Protein AF-A0A936KET3-F1 (afdb_monomer)

Solvent-accessible surface area (backbone atoms only — not comparable to full-atom values): 14065 Å² total; per-residue (Å²): 136,81,82,70,94,47,58,52,76,45,75,60,70,92,47,38,69,62,46,30,52,49,52,54,48,51,50,51,52,55,61,79,44,69,87,55,70,88,57,74,64,91,49,68,66,59,57,54,60,66,70,47,52,75,69,54,44,47,55,52,24,63,39,90,73,57,85,46,62,49,76,43,56,49,59,62,48,51,50,51,52,50,53,49,49,52,52,50,52,52,51,50,51,52,49,51,40,55,68,43,49,42,42,71,67,54,43,29,74,76,66,68,45,49,73,68,56,50,54,51,49,29,59,74,70,68,52,77,80,75,89,75,82,78,78,77,75,56,69,71,55,47,54,49,50,53,55,50,51,58,59,45,58,76,78,40,82,50,66,66,61,40,50,50,58,52,36,71,79,44,64,93,48,42,48,42,49,57,53,49,57,75,48,69,78,67,71,71,77,80,77,70,75,77,76,78,79,76,77,80,73,84,76,86,87,84,86,87,86,88,84,81,89,86,90,80,88,84,89,81,86,81,131

Nearest PDB structures (foldseek):
  2rn7-assembly1_A  TM=4.474E-01  e=8.026E+00  Shigella flexneri

Structure (mmCIF, N/CA/C/O backbone):
data_AF-A0A936KET3-F1
#
_entry.id   AF-A0A936KET3-F1
#
loop_
_atom_site.group_PDB
_atom_site.id
_atom_site.type_symbol
_atom_site.label_atom_id
_atom_site.label_alt_id
_atom_site.label_comp_id
_atom_site.label_asym_id
_atom_site.label_entity_id
_atom_site.label_seq_id
_atom_site.pdbx_PDB_ins_code
_atom_site.Cartn_x
_atom_site.Cartn_y
_atom_site.Cartn_z
_atom_site.occupancy
_atom_site.B_iso_or_equiv
_atom_site.auth_seq_id
_atom_site.auth_comp_id
_atom_site.auth_asym_id
_atom_site.auth_atom_id
_atom_site.pdbx_PDB_model_num
ATOM 1 N N . MET A 1 1 ? 37.700 -7.243 -16.653 1.00 38.56 1 MET A N 1
ATOM 2 C CA . MET A 1 1 ? 36.411 -7.303 -17.373 1.00 38.56 1 MET A CA 1
ATOM 3 C C . MET A 1 1 ? 35.548 -8.332 -16.664 1.00 38.56 1 MET A C 1
ATOM 5 O O . MET A 1 1 ? 35.647 -9.512 -16.957 1.00 38.56 1 MET A O 1
ATOM 9 N N . THR A 1 2 ? 34.818 -7.913 -15.633 1.00 37.88 2 THR A N 1
ATOM 10 C CA . THR A 1 2 ? 33.910 -8.789 -14.885 1.00 37.88 2 THR A CA 1
ATOM 11 C C . THR A 1 2 ? 32.615 -8.893 -15.676 1.00 37.88 2 THR A C 1
ATOM 13 O O . THR A 1 2 ? 31.881 -7.912 -15.783 1.00 37.88 2 THR A O 1
ATOM 16 N N . THR A 1 3 ? 32.361 -10.051 -16.273 1.00 44.88 3 THR A N 1
ATOM 17 C CA . THR A 1 3 ? 31.034 -10.431 -16.757 1.00 44.88 3 THR A CA 1
ATOM 18 C C . THR A 1 3 ? 30.090 -10.403 -15.560 1.00 44.88 3 THR A C 1
ATOM 20 O O . THR A 1 3 ? 30.110 -11.302 -14.726 1.00 44.88 3 THR A O 1
ATOM 23 N N . SER A 1 4 ? 29.357 -9.299 -15.411 1.00 48.25 4 SER A N 1
ATOM 24 C CA . SER A 1 4 ? 28.336 -9.157 -14.381 1.00 48.25 4 SER A CA 1
ATOM 25 C C . SER A 1 4 ? 27.178 -10.072 -14.767 1.00 48.25 4 SER A C 1
ATOM 27 O O . SER A 1 4 ? 26.429 -9.766 -15.694 1.00 48.25 4 SER A O 1
ATOM 29 N N . ASP A 1 5 ? 27.083 -11.194 -14.060 1.00 64.31 5 ASP A N 1
ATOM 30 C CA . ASP A 1 5 ? 26.141 -12.323 -14.185 1.00 64.31 5 ASP A CA 1
ATOM 31 C C . ASP A 1 5 ? 24.655 -11.954 -13.936 1.00 64.31 5 ASP A C 1
ATOM 33 O O . ASP A 1 5 ? 23.792 -12.796 -13.726 1.00 64.31 5 ASP A O 1
ATOM 37 N N . ASP A 1 6 ? 24.330 -10.661 -13.979 1.00 74.88 6 ASP A N 1
ATOM 38 C CA . ASP A 1 6 ? 23.032 -10.106 -13.586 1.00 74.88 6 ASP A CA 1
ATOM 39 C C . ASP A 1 6 ? 22.428 -9.226 -14.686 1.00 74.88 6 ASP A C 1
ATOM 41 O O . ASP A 1 6 ? 21.655 -8.299 -14.439 1.00 74.88 6 ASP A O 1
ATOM 45 N N . SER A 1 7 ? 22.795 -9.503 -15.935 1.00 79.94 7 SER A N 1
ATOM 46 C CA . SER A 1 7 ? 22.177 -8.867 -17.090 1.00 79.94 7 SER A CA 1
ATOM 47 C C . SER A 1 7 ? 21.588 -9.914 -18.021 1.00 79.94 7 SER A C 1
ATOM 49 O O . SER A 1 7 ? 22.265 -10.848 -18.444 1.00 79.94 7 SER A O 1
ATOM 51 N N . ILE A 1 8 ? 20.301 -9.763 -18.335 1.00 82.56 8 ILE A N 1
ATOM 52 C CA . ILE A 1 8 ? 19.639 -10.587 -19.347 1.00 82.56 8 ILE A CA 1
ATOM 53 C C . ILE A 1 8 ? 19.628 -9.788 -20.644 1.00 82.56 8 ILE A C 1
ATOM 55 O O . ILE A 1 8 ? 19.161 -8.647 -20.679 1.00 82.56 8 ILE A O 1
ATOM 59 N N . VAL A 1 9 ? 20.144 -10.401 -21.707 1.00 81.38 9 VAL A N 1
ATOM 60 C CA . VAL A 1 9 ? 20.140 -9.840 -23.057 1.00 81.38 9 VAL A CA 1
ATOM 61 C C . VAL A 1 9 ? 19.020 -10.501 -23.850 1.00 81.38 9 VAL A C 1
ATOM 63 O O . VAL A 1 9 ? 19.078 -11.694 -24.140 1.00 81.38 9 VAL A O 1
ATOM 66 N N . LEU A 1 10 ? 17.990 -9.731 -24.195 1.00 76.69 10 LEU A N 1
ATOM 67 C CA . LEU A 1 10 ? 16.850 -10.211 -24.975 1.00 76.69 10 LEU A CA 1
ATOM 68 C C . LEU A 1 10 ? 16.937 -9.675 -26.409 1.00 76.69 10 LEU A C 1
ATOM 70 O O . LEU A 1 10 ? 16.894 -8.455 -26.595 1.00 76.69 10 LEU A O 1
ATOM 74 N N . PRO A 1 11 ? 17.045 -10.539 -27.435 1.00 76.69 11 PRO A N 1
ATOM 75 C CA . PRO A 1 11 ? 17.006 -10.090 -28.818 1.00 76.69 11 PRO A CA 1
ATOM 76 C C . PRO A 1 11 ? 15.600 -9.596 -29.164 1.00 76.69 11 PRO A C 1
ATOM 78 O O . PRO A 1 11 ? 14.607 -10.287 -28.936 1.00 76.69 11 PRO A O 1
ATOM 81 N N . ILE A 1 12 ? 15.509 -8.410 -29.759 1.00 75.56 12 ILE A N 1
ATOM 82 C CA . ILE A 1 12 ? 14.232 -7.834 -30.179 1.00 75.56 12 ILE A CA 1
ATOM 83 C C . ILE A 1 12 ? 14.003 -8.221 -31.639 1.00 75.56 12 ILE A C 1
ATOM 85 O O . ILE A 1 12 ? 14.560 -7.607 -32.550 1.00 75.56 12 ILE A O 1
ATOM 89 N N . SER A 1 13 ? 13.213 -9.270 -31.866 1.00 68.06 13 SER A N 1
ATOM 90 C CA . SER A 1 13 ? 12.907 -9.776 -33.210 1.00 68.06 13 SER A CA 1
ATOM 91 C C . SER A 1 13 ? 11.417 -9.689 -33.519 1.00 68.06 13 SER A C 1
ATOM 93 O O . SER A 1 13 ? 10.589 -10.010 -32.674 1.00 68.06 13 SER A O 1
ATOM 95 N N . GLY A 1 14 ? 11.091 -9.340 -34.765 1.00 66.12 14 GLY A N 1
ATOM 96 C CA . GLY A 1 14 ? 9.805 -9.699 -35.368 1.00 66.12 14 GLY A CA 1
ATOM 97 C C . GLY A 1 14 ? 8.676 -8.672 -35.300 1.00 66.12 14 GLY A C 1
ATOM 98 O O . GLY A 1 14 ? 7.610 -8.979 -35.820 1.00 66.12 14 GLY A O 1
ATOM 99 N N . ASP A 1 15 ? 8.889 -7.474 -34.748 1.00 74.69 15 ASP A N 1
ATOM 100 C CA . ASP A 1 15 ? 7.863 -6.422 -34.738 1.00 74.69 15 ASP A CA 1
ATOM 101 C C . ASP A 1 15 ? 8.397 -5.090 -35.317 1.00 74.69 15 ASP A C 1
ATOM 103 O O . ASP A 1 15 ? 9.007 -4.293 -34.593 1.00 74.69 15 ASP A O 1
ATOM 107 N N . PRO A 1 16 ? 8.223 -4.845 -36.635 1.00 74.62 16 PRO A N 1
ATOM 108 C CA . PRO A 1 16 ? 8.704 -3.640 -37.316 1.00 74.62 16 PRO A CA 1
ATOM 109 C C . PRO A 1 16 ? 8.313 -2.300 -36.667 1.00 74.62 16 PRO A C 1
ATOM 111 O O . PRO A 1 16 ? 9.174 -1.414 -36.620 1.00 74.62 16 PRO A O 1
ATOM 114 N N . PRO A 1 17 ? 7.081 -2.086 -36.153 1.00 80.38 17 PRO A N 1
ATOM 115 C CA . PRO A 1 17 ? 6.746 -0.856 -35.439 1.00 80.38 17 PRO A CA 1
ATOM 116 C C . PRO A 1 17 ? 7.509 -0.707 -34.118 1.00 80.38 17 PRO A C 1
ATOM 118 O O . PRO A 1 17 ? 7.987 0.388 -33.828 1.00 80.38 17 PRO A O 1
ATOM 121 N N . LEU A 1 18 ? 7.690 -1.780 -33.341 1.00 80.62 18 LEU A N 1
ATOM 122 C CA . LEU A 1 18 ? 8.443 -1.728 -32.084 1.00 80.62 18 LEU A CA 1
ATOM 123 C C . LEU A 1 18 ? 9.934 -1.471 -32.331 1.00 80.62 18 LEU A C 1
ATOM 125 O O . LEU A 1 18 ? 10.526 -0.608 -31.684 1.00 80.62 18 LEU A O 1
ATOM 129 N N . VAL A 1 19 ? 10.532 -2.152 -33.311 1.00 81.25 19 VAL A N 1
ATOM 130 C CA . VAL A 1 19 ? 11.925 -1.911 -33.723 1.00 81.25 19 VAL A CA 1
ATOM 131 C C . VAL A 1 19 ? 12.094 -0.475 -34.231 1.00 81.25 19 VAL A C 1
ATOM 133 O O . VAL A 1 19 ? 13.041 0.202 -33.833 1.00 81.25 19 VAL A O 1
ATOM 136 N N . GLY A 1 20 ? 11.158 0.027 -35.042 1.00 80.75 20 GLY A N 1
ATOM 137 C CA . GLY A 1 20 ? 11.177 1.407 -35.534 1.00 80.75 20 GLY A CA 1
ATOM 138 C C . GLY A 1 20 ? 11.082 2.438 -34.405 1.00 80.75 20 GLY A C 1
ATOM 139 O O . GLY A 1 20 ? 11.880 3.372 -34.354 1.00 80.75 20 GLY A O 1
ATOM 140 N N . ALA A 1 21 ? 10.166 2.240 -33.454 1.00 83.81 21 ALA A N 1
ATOM 141 C CA . ALA A 1 21 ? 10.018 3.113 -32.289 1.00 83.81 21 ALA A CA 1
ATOM 142 C C . ALA A 1 21 ? 11.273 3.116 -31.400 1.00 83.81 21 ALA A C 1
ATOM 144 O O . ALA A 1 21 ? 11.687 4.171 -30.916 1.00 83.81 21 ALA A O 1
ATOM 145 N N . LEU A 1 22 ? 11.911 1.956 -31.214 1.00 83.06 22 LEU A N 1
ATOM 146 C CA . LEU A 1 22 ? 13.157 1.846 -30.457 1.00 83.06 22 LEU A CA 1
ATOM 147 C C . LEU A 1 22 ? 14.328 2.531 -31.165 1.00 83.06 22 LEU A C 1
ATOM 149 O O . LEU A 1 22 ? 15.082 3.237 -30.502 1.00 83.06 22 LEU A O 1
ATOM 153 N N . LEU A 1 23 ? 14.457 2.391 -32.489 1.00 80.50 23 LEU A N 1
ATOM 154 C CA . LEU A 1 23 ? 15.481 3.099 -33.269 1.00 80.50 23 LEU A CA 1
ATOM 155 C C . LEU A 1 23 ? 15.322 4.618 -33.147 1.00 80.50 23 LEU A C 1
ATOM 157 O O . LEU A 1 23 ? 16.286 5.307 -32.815 1.00 80.50 23 LEU A O 1
ATOM 161 N N . LEU A 1 24 ? 14.100 5.130 -33.320 1.00 83.06 24 LEU A N 1
ATOM 162 C CA . LEU A 1 24 ? 13.807 6.555 -33.139 1.00 83.06 24 LEU A CA 1
ATOM 163 C C . LEU A 1 24 ? 14.107 7.019 -31.709 1.00 83.06 24 LEU A C 1
ATOM 165 O O . LEU A 1 24 ? 14.664 8.098 -31.508 1.00 83.06 24 LEU A O 1
ATOM 169 N N . ARG A 1 25 ? 13.793 6.195 -30.702 1.00 84.19 25 ARG A N 1
ATOM 170 C CA . ARG A 1 25 ? 14.096 6.514 -29.303 1.00 84.19 25 ARG A CA 1
ATOM 171 C C . ARG A 1 25 ? 15.598 6.527 -29.024 1.00 84.19 25 ARG A C 1
ATOM 173 O O . ARG A 1 25 ? 16.043 7.386 -28.269 1.00 84.19 25 ARG A O 1
ATOM 180 N N . VAL A 1 26 ? 16.369 5.614 -29.613 1.00 80.31 26 VAL A N 1
ATOM 181 C CA . VAL A 1 26 ? 17.837 5.585 -29.503 1.00 80.31 26 VAL A CA 1
ATOM 182 C C . VAL A 1 26 ? 18.453 6.826 -30.148 1.00 80.31 26 VAL A C 1
ATOM 184 O O . VAL A 1 26 ? 19.323 7.438 -29.533 1.00 80.31 26 VAL A O 1
ATOM 187 N N . ILE A 1 27 ? 17.969 7.231 -31.328 1.00 78.19 27 ILE A N 1
ATOM 188 C CA . ILE A 1 27 ? 18.397 8.466 -32.005 1.00 78.19 27 ILE A CA 1
ATOM 189 C C . ILE A 1 27 ? 18.125 9.680 -31.104 1.00 78.19 27 ILE A C 1
ATOM 191 O O . ILE A 1 27 ? 19.059 10.402 -30.763 1.00 78.19 27 ILE A O 1
ATOM 195 N N . ALA A 1 28 ? 16.890 9.825 -30.611 1.00 80.25 28 ALA A N 1
ATOM 196 C CA . ALA A 1 28 ? 16.514 10.925 -29.722 1.00 80.25 28 ALA A CA 1
ATOM 197 C C . ALA A 1 28 ? 17.339 10.943 -28.421 1.00 80.25 28 ALA A C 1
ATOM 199 O O . ALA A 1 28 ? 17.822 11.989 -28.002 1.00 80.25 28 ALA A O 1
ATOM 200 N N . LEU A 1 29 ? 17.557 9.785 -27.787 1.00 74.12 29 LEU A N 1
ATOM 201 C CA . LEU A 1 29 ? 18.393 9.689 -26.584 1.00 74.12 29 LEU A CA 1
ATOM 202 C C . LEU A 1 29 ? 19.855 10.051 -26.855 1.00 74.12 29 LEU A C 1
ATOM 204 O O . LEU A 1 29 ? 20.505 10.603 -25.971 1.00 74.12 29 LEU A O 1
ATOM 208 N N . GLY A 1 30 ? 20.377 9.726 -28.038 1.00 69.38 30 GLY A N 1
ATOM 209 C CA . GLY A 1 30 ? 21.724 10.108 -28.448 1.00 69.38 30 GLY A CA 1
ATOM 210 C C . GLY A 1 30 ? 21.883 11.615 -28.647 1.00 69.38 30 GLY A C 1
ATOM 211 O O . GLY A 1 30 ? 22.984 12.131 -28.447 1.00 69.38 30 GLY A O 1
ATOM 212 N N . ASP A 1 31 ? 20.812 12.307 -29.036 1.00 69.62 31 ASP A N 1
ATOM 213 C CA . ASP A 1 31 ? 20.806 13.755 -29.272 1.00 69.62 31 ASP A CA 1
ATOM 214 C C . ASP A 1 31 ? 20.669 14.536 -27.956 1.00 69.62 31 ASP A C 1
ATOM 216 O O . ASP A 1 31 ? 21.455 15.446 -27.698 1.00 69.62 31 ASP A O 1
ATOM 220 N N . GLU A 1 32 ? 19.774 14.101 -27.062 1.00 69.25 32 GLU A N 1
ATOM 221 C CA . GLU A 1 32 ? 19.602 14.664 -25.707 1.00 69.25 32 GLU A CA 1
ATOM 222 C C . GLU A 1 32 ? 20.862 14.516 -24.839 1.00 69.25 32 GLU A C 1
ATOM 224 O O . GLU A 1 32 ? 21.156 15.335 -23.971 1.00 69.25 32 GLU A O 1
ATOM 229 N N . ARG A 1 33 ? 21.622 13.437 -25.052 1.00 61.00 33 ARG A N 1
ATOM 230 C CA . ARG A 1 33 ? 22.801 13.095 -24.246 1.00 61.00 33 ARG A CA 1
ATOM 231 C C . ARG A 1 33 ? 24.116 13.611 -24.811 1.00 61.00 33 ARG A C 1
ATOM 233 O O . ARG A 1 33 ? 25.151 13.142 -24.336 1.00 61.00 33 ARG A O 1
ATOM 240 N N . GLY A 1 34 ? 24.078 14.516 -25.799 1.00 54.09 34 GLY A N 1
ATOM 241 C CA . GLY A 1 34 ? 25.226 15.141 -26.467 1.00 54.09 34 GLY A CA 1
ATOM 242 C C . GLY A 1 34 ? 26.577 14.805 -25.828 1.00 54.09 34 GLY A C 1
ATOM 243 O O . GLY A 1 34 ? 27.013 15.468 -24.895 1.00 54.09 34 GLY A O 1
ATOM 244 N N . SER A 1 35 ? 27.222 13.734 -26.303 1.00 53.00 35 SER A N 1
ATOM 245 C CA . SER A 1 35 ? 28.567 13.327 -25.873 1.00 53.00 35 SER A CA 1
ATOM 246 C C . SER A 1 35 ? 28.737 12.716 -24.459 1.00 53.00 35 SER A C 1
ATOM 248 O O . SER A 1 35 ? 29.784 12.914 -23.842 1.00 53.00 35 SER A O 1
ATOM 250 N N . THR A 1 36 ? 27.797 11.912 -23.934 1.00 44.56 36 THR A N 1
ATOM 251 C CA . THR A 1 36 ? 28.081 11.074 -22.738 1.00 44.56 36 THR A CA 1
ATOM 252 C C . THR A 1 36 ? 28.736 9.728 -23.118 1.00 44.56 36 THR A C 1
ATOM 254 O O . THR A 1 36 ? 28.195 9.015 -23.964 1.00 44.56 36 THR A O 1
ATOM 257 N N . PRO A 1 37 ? 29.833 9.302 -22.456 1.00 47.75 37 PRO A N 1
ATOM 258 C CA . PRO A 1 37 ? 30.622 8.103 -22.798 1.00 47.75 37 PRO A CA 1
ATOM 259 C C . PRO A 1 37 ? 29.939 6.747 -22.524 1.00 47.75 37 PRO A C 1
ATOM 261 O O . PRO A 1 37 ? 30.594 5.711 -22.591 1.00 47.75 37 PRO A O 1
ATOM 264 N N . ALA A 1 38 ? 28.635 6.718 -22.217 1.00 51.97 38 ALA A N 1
ATOM 265 C CA . ALA A 1 38 ? 27.894 5.464 -22.034 1.00 51.97 38 ALA A CA 1
ATOM 266 C C . ALA A 1 38 ? 27.792 4.658 -23.344 1.00 51.97 38 ALA A C 1
ATOM 268 O O . ALA A 1 38 ? 27.764 3.430 -23.318 1.00 51.97 38 ALA A O 1
ATOM 269 N N . PHE A 1 39 ? 27.795 5.350 -24.487 1.00 51.72 39 PHE A N 1
ATOM 270 C CA . PHE A 1 39 ? 28.159 4.772 -25.775 1.00 51.72 39 PHE A CA 1
ATOM 271 C C . PHE A 1 39 ? 29.657 5.027 -25.942 1.00 51.72 39 PHE A C 1
ATOM 273 O O . PHE A 1 39 ? 30.051 6.144 -26.266 1.00 51.72 39 PHE A O 1
ATOM 280 N N . GLY A 1 40 ? 30.512 4.054 -25.628 1.00 46.41 40 GLY A N 1
ATOM 281 C CA . GLY A 1 40 ? 31.951 4.211 -25.838 1.00 46.41 40 GLY A CA 1
ATOM 282 C C . GLY A 1 40 ? 32.233 4.662 -27.277 1.00 46.41 40 GLY A C 1
ATOM 283 O O . GLY A 1 40 ? 31.869 3.956 -28.210 1.00 46.41 40 GLY A O 1
ATOM 284 N N . ALA A 1 41 ? 32.865 5.832 -27.428 1.00 47.59 41 ALA A N 1
ATOM 285 C CA . ALA A 1 41 ? 33.213 6.496 -28.691 1.00 47.59 41 ALA A CA 1
ATOM 286 C C . ALA A 1 41 ? 32.029 6.861 -29.630 1.00 47.59 41 ALA A C 1
ATOM 288 O O . ALA A 1 41 ? 30.963 6.244 -29.599 1.00 47.59 41 ALA A O 1
ATOM 289 N N . PRO A 1 42 ? 32.191 7.878 -30.505 1.00 56.09 42 PRO A N 1
ATOM 290 C CA . PRO A 1 42 ? 31.228 8.155 -31.567 1.00 56.09 42 PRO A CA 1
ATOM 291 C C . PRO A 1 42 ? 31.105 6.930 -32.481 1.00 56.09 42 PRO A C 1
ATOM 293 O O . PRO A 1 42 ? 31.968 6.642 -33.307 1.00 56.09 42 PRO A O 1
ATOM 296 N N . CYS A 1 43 ? 30.020 6.181 -32.308 1.00 67.25 43 CYS A N 1
ATOM 297 C CA . CYS A 1 43 ? 29.740 5.003 -33.108 1.00 67.25 43 CYS A CA 1
ATOM 298 C C . CYS A 1 43 ? 29.331 5.454 -34.517 1.00 67.25 43 CYS A C 1
ATOM 300 O O . CYS A 1 43 ? 28.263 6.045 -34.691 1.00 67.25 43 CYS A O 1
ATOM 302 N N . ALA A 1 44 ? 30.164 5.172 -35.526 1.00 74.75 44 ALA A N 1
ATOM 303 C CA . ALA A 1 44 ? 29.866 5.471 -36.932 1.00 74.75 44 ALA A CA 1
ATOM 304 C C . ALA A 1 44 ? 28.489 4.920 -37.358 1.00 74.75 44 ALA A C 1
ATOM 306 O O . ALA A 1 44 ? 27.776 5.548 -38.136 1.00 74.75 44 ALA A O 1
ATOM 307 N N . THR A 1 45 ? 28.064 3.803 -36.763 1.00 75.00 45 THR A N 1
ATOM 308 C CA . THR A 1 45 ? 26.734 3.215 -36.952 1.00 75.00 45 THR A CA 1
ATOM 309 C C . THR A 1 45 ? 25.605 4.103 -36.419 1.00 75.00 45 THR A C 1
ATOM 311 O O . THR A 1 45 ? 24.578 4.225 -37.077 1.00 75.00 45 THR A O 1
ATOM 314 N N . LEU A 1 46 ? 25.772 4.768 -35.267 1.00 74.94 46 LEU A N 1
ATOM 315 C CA . LEU A 1 46 ? 24.774 5.723 -34.756 1.00 74.94 46 LEU A CA 1
ATOM 316 C C . LEU A 1 46 ? 24.701 6.984 -35.626 1.00 74.94 46 LEU A C 1
ATOM 318 O O . LEU A 1 46 ? 23.613 7.509 -35.843 1.00 74.94 46 LEU A O 1
ATOM 322 N N . ALA A 1 47 ? 25.837 7.456 -36.151 1.00 78.19 47 ALA A N 1
ATOM 323 C CA . ALA A 1 47 ? 25.857 8.566 -37.106 1.00 78.19 47 ALA A CA 1
ATOM 324 C C . ALA A 1 47 ? 25.144 8.198 -38.420 1.00 78.19 47 ALA A C 1
ATOM 326 O O . ALA A 1 47 ? 24.366 8.995 -38.936 1.00 78.19 47 ALA A O 1
ATOM 327 N N . ALA A 1 48 ? 25.338 6.971 -38.914 1.00 80.50 48 ALA A N 1
ATOM 328 C CA . ALA A 1 48 ? 24.617 6.458 -40.075 1.00 80.50 48 ALA A CA 1
ATOM 329 C C . ALA A 1 48 ? 23.108 6.319 -39.808 1.00 80.50 48 ALA A C 1
ATOM 331 O O . ALA A 1 48 ? 22.316 6.727 -40.649 1.00 80.50 48 ALA A O 1
ATOM 332 N N . LEU A 1 49 ? 22.700 5.824 -38.630 1.00 79.19 49 LEU A N 1
ATOM 333 C CA . LEU A 1 49 ? 21.285 5.738 -38.236 1.00 79.19 49 LEU A CA 1
ATOM 334 C C . LEU A 1 49 ? 20.605 7.114 -38.171 1.00 79.19 49 LEU A C 1
ATOM 336 O O . LEU A 1 49 ? 19.453 7.234 -38.572 1.00 79.19 49 LEU A O 1
ATOM 340 N N . ARG A 1 50 ? 21.316 8.151 -37.710 1.00 78.81 50 ARG A N 1
ATOM 341 C CA . ARG A 1 50 ? 20.822 9.542 -37.688 1.00 78.81 50 ARG A CA 1
ATOM 342 C C . ARG A 1 50 ? 20.596 10.135 -39.076 1.00 78.81 50 ARG A C 1
ATOM 344 O O . ARG A 1 50 ? 19.741 10.998 -39.228 1.00 78.81 50 ARG A O 1
ATOM 351 N N . ALA A 1 51 ? 21.380 9.708 -40.063 1.00 84.69 51 ALA A N 1
ATOM 352 C CA . ALA A 1 51 ? 21.279 10.197 -41.434 1.00 84.69 51 ALA A CA 1
ATOM 353 C C . ALA A 1 51 ? 20.150 9.521 -42.234 1.00 84.69 51 ALA A C 1
ATOM 355 O O . ALA A 1 51 ? 19.865 9.952 -43.351 1.00 84.69 51 ALA A O 1
ATOM 356 N N . LEU A 1 52 ? 19.514 8.475 -41.690 1.00 83.19 52 LEU A N 1
ATOM 357 C CA . LEU A 1 52 ? 18.424 7.774 -42.365 1.00 83.19 52 LEU A CA 1
ATOM 358 C C . LEU A 1 52 ? 17.149 8.616 -42.394 1.00 83.19 52 LEU A C 1
ATOM 360 O O . LEU A 1 52 ? 16.733 9.209 -41.398 1.00 83.19 52 LEU A O 1
ATOM 364 N N . SER A 1 53 ? 16.457 8.579 -43.528 1.00 84.50 53 SER A N 1
ATOM 365 C CA . SER A 1 53 ? 15.091 9.083 -43.620 1.00 84.50 53 SER A CA 1
ATOM 366 C C . SER A 1 53 ? 14.116 8.221 -42.793 1.00 84.50 53 SER A C 1
ATOM 368 O O . SER A 1 53 ? 14.375 7.038 -42.525 1.00 84.50 53 SER A O 1
ATOM 370 N N . PRO A 1 54 ? 12.934 8.754 -42.427 1.00 79.81 54 PRO A N 1
ATOM 371 C CA . PRO A 1 54 ? 11.893 7.977 -41.749 1.00 79.81 54 PRO A CA 1
ATOM 372 C C . PRO A 1 54 ? 11.480 6.714 -42.522 1.00 79.81 54 PRO A C 1
ATOM 374 O O . PRO A 1 54 ? 11.223 5.669 -41.924 1.00 79.81 54 PRO A O 1
ATOM 377 N N . LEU A 1 55 ? 11.471 6.787 -43.858 1.00 81.75 55 LEU A N 1
ATOM 378 C CA . LEU A 1 55 ? 11.160 5.656 -44.733 1.00 81.75 55 LEU A CA 1
ATOM 379 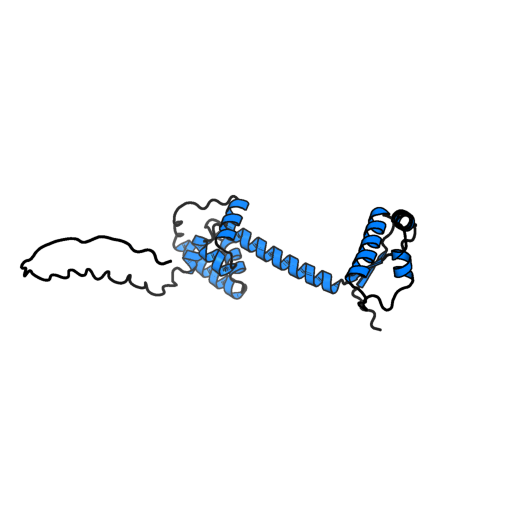C C . LEU A 1 55 ? 12.244 4.570 -44.668 1.00 81.75 55 LEU A C 1
ATOM 381 O O . LEU A 1 55 ? 11.928 3.383 -44.620 1.00 81.75 55 LEU A O 1
ATOM 385 N N . GLU A 1 56 ? 13.519 4.957 -44.655 1.00 83.19 56 GLU A N 1
ATOM 386 C CA . GLU A 1 56 ? 14.643 4.019 -44.541 1.00 83.19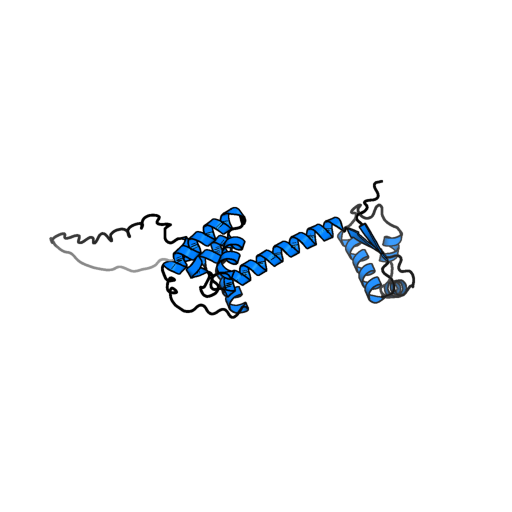 56 GLU A CA 1
ATOM 387 C C . GLU A 1 56 ? 14.726 3.396 -43.149 1.00 83.19 56 GLU A C 1
ATOM 389 O O . GLU A 1 56 ? 15.006 2.207 -43.028 1.00 83.19 56 GLU A O 1
ATOM 394 N N . THR A 1 57 ? 14.391 4.162 -42.112 1.00 78.94 57 THR A N 1
ATOM 395 C CA . THR A 1 57 ? 14.286 3.666 -40.732 1.00 78.94 57 THR A CA 1
ATOM 396 C C . THR A 1 57 ? 13.204 2.592 -40.619 1.00 78.94 57 THR A C 1
ATOM 398 O O . THR A 1 57 ? 13.415 1.550 -40.000 1.00 78.94 57 THR A O 1
ATOM 401 N N . TRP A 1 58 ? 12.061 2.806 -41.274 1.00 79.25 58 TRP A N 1
ATOM 402 C CA . TRP A 1 58 ? 10.977 1.826 -41.331 1.00 79.25 58 TRP A CA 1
ATOM 403 C C . TRP A 1 58 ? 11.346 0.584 -42.159 1.00 79.25 58 TRP A C 1
ATOM 405 O O . TRP A 1 58 ? 11.022 -0.544 -41.793 1.00 79.25 58 TRP A O 1
ATOM 415 N N . ARG A 1 59 ? 12.094 0.752 -43.256 1.00 82.00 59 ARG A N 1
ATOM 416 C CA . ARG A 1 59 ? 12.631 -0.388 -44.022 1.00 82.00 59 ARG A CA 1
ATOM 417 C C . ARG A 1 59 ? 13.633 -1.203 -43.206 1.00 82.00 59 ARG A C 1
ATOM 419 O O . ARG A 1 59 ? 13.578 -2.430 -43.240 1.00 82.00 59 ARG A O 1
ATOM 426 N N . LEU A 1 60 ? 14.508 -0.532 -42.458 1.00 80.06 60 LEU A N 1
ATOM 427 C CA . LEU A 1 60 ? 15.478 -1.163 -41.566 1.00 80.06 60 LEU A CA 1
ATOM 428 C C . LEU A 1 60 ? 14.777 -1.943 -40.446 1.00 80.06 60 LEU A C 1
ATOM 430 O O . LEU A 1 60 ? 15.192 -3.055 -40.121 1.00 80.06 60 LEU A O 1
ATOM 434 N N . SER A 1 61 ? 13.679 -1.410 -39.901 1.00 75.81 61 SER A N 1
ATOM 435 C CA . SER A 1 61 ? 12.907 -2.098 -38.863 1.00 75.81 61 SER A CA 1
ATOM 436 C C . SER A 1 61 ? 12.176 -3.349 -39.367 1.00 75.81 61 SER A C 1
ATOM 438 O O . SER A 1 61 ? 11.945 -4.277 -38.593 1.00 75.81 61 SER A O 1
ATOM 440 N N . GLY A 1 62 ? 1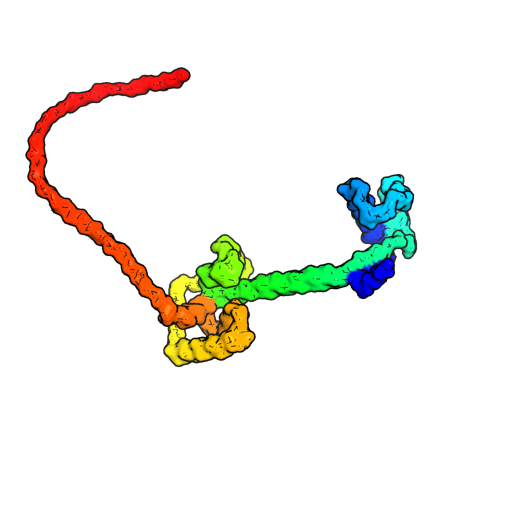1.872 -3.412 -40.666 1.00 75.19 62 GLY A N 1
ATOM 441 C CA . GLY A 1 62 ? 11.327 -4.594 -41.339 1.00 75.19 62 GLY A CA 1
ATOM 442 C C . GLY A 1 62 ? 12.348 -5.701 -41.640 1.00 75.19 62 GLY A C 1
ATOM 443 O O . GLY A 1 62 ? 11.962 -6.780 -42.097 1.00 75.19 62 GLY A O 1
ATOM 444 N N . MET A 1 63 ? 13.647 -5.478 -41.406 1.00 80.31 63 MET A N 1
ATOM 445 C CA . MET A 1 63 ? 14.675 -6.489 -41.663 1.00 80.31 63 MET A CA 1
ATOM 446 C C . MET A 1 63 ? 14.648 -7.598 -40.602 1.00 80.31 63 MET A C 1
ATOM 448 O O . MET A 1 63 ? 14.566 -7.346 -39.403 1.00 80.31 63 MET A O 1
ATOM 452 N N . ARG A 1 64 ? 14.793 -8.860 -41.038 1.00 66.12 64 ARG A N 1
ATOM 453 C CA . ARG A 1 64 ? 14.720 -10.051 -40.161 1.00 66.12 64 ARG A CA 1
ATOM 454 C C . ARG A 1 64 ? 15.749 -10.070 -39.024 1.00 66.12 64 ARG A C 1
ATOM 456 O O . ARG A 1 64 ? 15.560 -10.791 -38.052 1.00 66.12 64 ARG A O 1
ATOM 463 N N . LYS A 1 65 ? 16.845 -9.322 -39.156 1.00 71.44 65 LYS A N 1
ATOM 464 C CA . LYS A 1 65 ? 17.884 -9.165 -38.135 1.00 71.44 65 LYS A CA 1
ATOM 465 C C . LYS A 1 65 ? 18.021 -7.678 -37.832 1.00 71.44 65 LYS A C 1
ATOM 467 O O . LYS A 1 65 ? 18.777 -6.985 -38.499 1.00 71.44 65 LYS A O 1
ATOM 472 N N . SER A 1 66 ? 17.275 -7.208 -36.840 1.00 68.56 66 SER A N 1
ATOM 473 C CA . SER A 1 66 ? 17.313 -5.816 -36.373 1.00 68.56 66 SER A CA 1
ATOM 474 C C . SER A 1 66 ? 18.641 -5.460 -35.691 1.00 68.56 66 SER A C 1
ATOM 476 O O . SER A 1 66 ? 18.984 -4.289 -35.586 1.00 68.56 66 SER A O 1
ATOM 478 N N . GLY A 1 67 ? 19.382 -6.462 -35.193 1.00 72.50 67 GLY A N 1
ATOM 479 C CA . GLY A 1 67 ? 20.616 -6.257 -34.429 1.00 72.50 67 GLY A CA 1
ATOM 480 C C . GLY A 1 67 ? 20.396 -5.583 -33.069 1.00 72.50 67 GLY A C 1
ATOM 481 O O . GLY A 1 67 ? 21.366 -5.266 -32.387 1.00 72.50 67 GLY A O 1
ATOM 482 N N . LEU A 1 68 ? 19.138 -5.369 -32.668 1.00 74.12 68 LEU A N 1
ATOM 483 C CA . LEU A 1 68 ? 18.784 -4.755 -31.397 1.00 74.12 68 LEU A CA 1
ATOM 484 C C . LEU A 1 68 ? 18.642 -5.817 -30.312 1.00 74.12 68 LEU A C 1
ATOM 486 O O . LEU A 1 68 ? 17.946 -6.823 -30.480 1.00 74.12 68 LEU A O 1
ATOM 490 N N . ALA A 1 69 ? 19.255 -5.540 -29.168 1.00 78.06 69 ALA A N 1
ATOM 491 C CA . ALA A 1 69 ? 19.080 -6.318 -27.960 1.00 78.06 69 ALA A CA 1
ATOM 492 C C . ALA A 1 69 ? 18.742 -5.394 -26.789 1.00 78.06 69 ALA A C 1
ATOM 494 O O . ALA A 1 69 ? 19.320 -4.315 -26.644 1.00 78.06 69 ALA A O 1
ATOM 495 N N . LEU A 1 70 ? 17.800 -5.827 -25.958 1.00 81.31 70 LEU A N 1
ATOM 496 C CA . LEU A 1 70 ? 17.493 -5.189 -24.688 1.00 81.31 70 LEU A CA 1
ATOM 497 C C . LEU A 1 70 ? 18.400 -5.789 -23.619 1.00 81.31 70 LEU A C 1
ATOM 499 O O . LEU A 1 70 ? 18.376 -6.999 -23.409 1.00 81.31 70 LEU A O 1
ATOM 503 N N . VAL A 1 71 ? 19.168 -4.944 -22.937 1.00 84.06 71 VAL A N 1
ATOM 504 C CA . VAL A 1 71 ? 19.938 -5.342 -21.757 1.00 84.06 71 VAL A CA 1
ATOM 505 C C . VAL A 1 71 ? 19.150 -4.921 -20.525 1.00 84.06 71 VAL A C 1
ATOM 507 O O . VAL A 1 71 ? 18.905 -3.731 -20.324 1.00 84.06 71 VAL A O 1
ATOM 510 N N . ILE A 1 72 ? 18.728 -5.896 -19.724 1.00 84.88 72 ILE A N 1
ATOM 511 C CA . ILE A 1 72 ? 18.007 -5.661 -18.470 1.00 84.88 72 ILE A CA 1
ATOM 512 C C . ILE A 1 72 ? 18.950 -5.960 -17.311 1.00 84.88 72 ILE A C 1
ATOM 514 O O . ILE A 1 72 ? 19.387 -7.099 -17.167 1.00 84.88 72 ILE A O 1
ATOM 518 N N . ASP A 1 73 ? 19.215 -4.957 -16.475 1.00 89.25 73 ASP A N 1
ATOM 519 C CA . ASP A 1 73 ? 19.853 -5.144 -15.169 1.00 89.25 73 ASP A CA 1
ATOM 520 C C . ASP A 1 73 ? 18.849 -5.804 -14.213 1.00 89.25 73 ASP A C 1
ATOM 522 O O . ASP A 1 73 ? 17.861 -5.190 -13.789 1.00 89.25 73 ASP A O 1
ATOM 526 N N . THR A 1 74 ? 19.063 -7.084 -13.909 1.00 90.94 74 THR A N 1
ATOM 527 C CA . THR A 1 74 ? 18.139 -7.860 -13.079 1.00 90.94 74 THR A CA 1
ATOM 528 C C . THR A 1 74 ? 18.239 -7.491 -11.605 1.00 90.94 74 THR A C 1
ATOM 530 O O . THR A 1 74 ? 17.224 -7.584 -10.909 1.00 90.94 74 THR A O 1
ATOM 533 N N . ARG A 1 75 ? 19.396 -7.009 -11.127 1.00 88.62 75 ARG A N 1
ATOM 534 C CA . ARG A 1 75 ? 19.563 -6.530 -9.743 1.00 88.62 75 ARG A CA 1
ATOM 535 C C . ARG A 1 75 ? 18.733 -5.287 -9.520 1.00 88.62 75 ARG A C 1
ATOM 537 O O . ARG A 1 75 ? 17.866 -5.280 -8.646 1.00 88.62 75 ARG A O 1
ATOM 544 N N . GLN A 1 76 ? 18.944 -4.275 -10.359 1.00 88.94 76 GLN A N 1
ATOM 545 C CA . GLN A 1 76 ? 18.225 -3.013 -10.242 1.00 88.94 76 GLN A CA 1
ATOM 546 C C . GLN A 1 76 ? 16.719 -3.223 -10.435 1.00 88.94 76 GLN A C 1
ATOM 548 O O . GLN A 1 76 ? 15.907 -2.646 -9.709 1.00 88.94 76 GLN A O 1
ATOM 553 N N . LEU A 1 77 ? 16.320 -4.091 -11.371 1.00 91.25 77 LEU A N 1
ATOM 554 C CA . LEU A 1 77 ? 14.915 -4.446 -11.540 1.00 91.25 77 LEU A CA 1
ATOM 555 C C . LEU A 1 77 ? 14.349 -5.141 -10.291 1.00 91.25 77 LEU A C 1
ATOM 557 O O . LEU A 1 77 ? 13.254 -4.792 -9.851 1.00 91.25 77 LEU A O 1
ATOM 561 N N . ALA A 1 78 ? 15.079 -6.080 -9.687 1.00 91.44 78 ALA A N 1
ATOM 562 C CA . ALA A 1 78 ? 14.649 -6.762 -8.468 1.00 91.44 78 ALA A CA 1
ATOM 563 C C . ALA A 1 78 ? 14.549 -5.812 -7.262 1.00 91.44 78 ALA A C 1
ATOM 565 O O . ALA A 1 78 ? 13.631 -5.954 -6.450 1.00 91.44 78 ALA A O 1
ATOM 566 N N . ASP A 1 79 ? 15.460 -4.846 -7.132 1.00 93.19 79 ASP A N 1
ATOM 567 C CA . ASP A 1 79 ? 15.382 -3.782 -6.123 1.00 93.19 79 ASP A CA 1
ATOM 568 C C . ASP A 1 79 ? 14.129 -2.921 -6.327 1.00 93.19 79 ASP A C 1
ATOM 570 O O . ASP A 1 79 ? 13.334 -2.741 -5.401 1.00 93.19 79 ASP A O 1
ATOM 574 N N . ASN A 1 80 ? 13.888 -2.469 -7.559 1.00 93.00 80 ASN A N 1
ATOM 575 C CA . ASN A 1 80 ? 12.714 -1.667 -7.903 1.00 93.00 80 ASN A CA 1
ATOM 576 C C . ASN A 1 80 ? 11.403 -2.428 -7.654 1.00 93.00 80 ASN A C 1
ATOM 578 O O . ASN A 1 80 ? 10.445 -1.865 -7.123 1.00 93.00 80 ASN A O 1
ATOM 582 N N . LEU A 1 81 ? 11.356 -3.720 -7.988 1.00 95.50 81 LEU A N 1
ATOM 583 C CA . LEU A 1 81 ? 10.196 -4.570 -7.720 1.00 95.50 81 LEU A CA 1
ATOM 584 C C . LEU A 1 81 ? 9.954 -4.750 -6.218 1.00 95.50 81 LEU A C 1
ATOM 586 O O . LEU A 1 81 ? 8.801 -4.738 -5.784 1.00 95.50 81 LEU A O 1
ATOM 590 N N . ARG A 1 82 ? 11.014 -4.885 -5.411 1.00 95.44 82 ARG A N 1
ATOM 591 C CA . ARG A 1 82 ? 10.900 -4.930 -3.945 1.00 95.44 82 ARG A CA 1
ATOM 592 C C . ARG A 1 82 ? 10.369 -3.615 -3.382 1.00 95.44 82 ARG A C 1
ATOM 594 O O . ARG A 1 82 ? 9.426 -3.644 -2.593 1.00 95.44 82 ARG A O 1
ATOM 601 N N . ALA A 1 83 ? 10.902 -2.480 -3.832 1.00 93.94 83 ALA A N 1
ATOM 602 C CA . ALA A 1 83 ? 10.425 -1.159 -3.426 1.00 93.94 83 ALA A CA 1
ATOM 603 C C . ALA A 1 83 ? 8.945 -0.946 -3.795 1.00 93.94 83 ALA A C 1
ATOM 605 O O . ALA A 1 83 ? 8.155 -0.479 -2.972 1.00 93.94 83 ALA A O 1
ATOM 606 N N . LEU A 1 84 ? 8.543 -1.361 -5.001 1.00 95.69 84 LEU A N 1
ATOM 607 C CA . LEU A 1 84 ? 7.154 -1.289 -5.451 1.00 95.69 84 LEU A CA 1
ATOM 608 C C . LEU A 1 84 ? 6.226 -2.165 -4.601 1.00 95.69 84 LEU A C 1
ATOM 610 O O . LEU A 1 84 ? 5.154 -1.714 -4.203 1.00 95.69 84 LEU A O 1
ATOM 614 N N . ARG A 1 85 ? 6.630 -3.405 -4.296 1.00 95.94 85 ARG A N 1
ATOM 615 C CA . ARG A 1 85 ? 5.860 -4.300 -3.415 1.00 95.94 85 ARG A CA 1
ATOM 616 C C . ARG A 1 85 ? 5.671 -3.688 -2.036 1.00 95.94 85 ARG A C 1
ATOM 618 O O . ARG A 1 85 ? 4.541 -3.628 -1.566 1.00 95.94 85 ARG A O 1
ATOM 625 N N . HIS A 1 86 ? 6.741 -3.164 -1.444 1.00 92.69 86 HIS A N 1
ATOM 626 C CA . HIS A 1 86 ? 6.666 -2.499 -0.148 1.00 92.69 86 HIS A CA 1
ATOM 627 C C . HIS A 1 86 ? 5.705 -1.300 -0.179 1.00 92.69 86 HIS A C 1
ATOM 629 O O . HIS A 1 86 ? 4.825 -1.192 0.670 1.00 92.69 86 HIS A O 1
ATOM 635 N N . SER A 1 87 ? 5.788 -0.451 -1.208 1.00 92.19 87 SER A N 1
ATOM 636 C CA . SER A 1 87 ? 4.866 0.680 -1.377 1.00 92.19 87 SER A CA 1
ATOM 637 C C . SER A 1 87 ? 3.404 0.238 -1.536 1.00 92.19 87 SER A C 1
ATOM 639 O O . SER A 1 87 ? 2.503 0.849 -0.957 1.00 92.19 87 SER A O 1
ATOM 641 N N . ASN A 1 88 ? 3.159 -0.847 -2.272 1.00 94.38 88 ASN A N 1
ATOM 642 C CA . ASN A 1 88 ? 1.820 -1.409 -2.431 1.00 94.38 88 ASN A CA 1
ATOM 643 C C . ASN A 1 88 ? 1.279 -1.991 -1.119 1.00 94.38 88 ASN A C 1
ATOM 645 O O . ASN A 1 88 ? 0.104 -1.793 -0.811 1.00 94.38 88 ASN A O 1
ATOM 649 N N . GLU A 1 89 ? 2.113 -2.677 -0.337 1.00 94.12 89 GLU A N 1
ATOM 650 C CA . GLU A 1 89 ? 1.739 -3.189 0.985 1.00 94.12 89 GLU A CA 1
ATOM 651 C C . GLU A 1 89 ? 1.375 -2.051 1.947 1.00 94.12 89 GLU A C 1
ATOM 653 O O . GLU A 1 89 ? 0.335 -2.108 2.602 1.00 94.12 89 GLU A O 1
ATOM 658 N N . GLU A 1 90 ? 2.177 -0.986 1.976 1.00 93.31 90 GLU A N 1
ATOM 659 C CA . GLU A 1 90 ? 1.914 0.228 2.758 1.00 93.31 90 GLU A CA 1
ATOM 660 C C . GLU A 1 90 ? 0.581 0.884 2.360 1.00 93.31 90 GLU A C 1
ATOM 662 O O . GLU A 1 90 ? -0.248 1.227 3.211 1.00 93.31 90 GLU A O 1
ATOM 667 N N . ALA A 1 91 ? 0.322 1.001 1.054 1.00 92.38 91 ALA A N 1
ATOM 668 C CA . ALA A 1 91 ? -0.931 1.544 0.537 1.00 92.38 91 ALA A CA 1
ATOM 669 C C . ALA A 1 91 ? -2.141 0.656 0.879 1.00 92.38 91 ALA A C 1
ATOM 671 O O . ALA A 1 91 ? -3.206 1.174 1.238 1.00 92.38 91 ALA A O 1
ATOM 672 N N . ALA A 1 92 ? -1.987 -0.668 0.798 1.00 94.94 92 ALA A N 1
ATOM 673 C CA . ALA A 1 92 ? -3.023 -1.629 1.165 1.00 94.94 92 ALA A CA 1
ATOM 674 C C . ALA A 1 92 ? -3.340 -1.561 2.664 1.00 94.94 92 ALA A C 1
ATOM 676 O O . ALA A 1 92 ? -4.512 -1.555 3.049 1.00 94.94 92 ALA A O 1
ATOM 677 N N . LEU A 1 93 ? -2.314 -1.425 3.506 1.00 95.56 93 LEU A N 1
ATOM 678 C CA . LEU A 1 93 ? -2.473 -1.260 4.945 1.00 95.56 93 LEU A CA 1
ATOM 679 C C . LEU A 1 93 ? -3.207 0.048 5.271 1.00 95.56 93 LEU A C 1
ATOM 681 O O . LEU A 1 93 ? -4.189 0.040 6.010 1.00 95.56 93 LEU A O 1
ATOM 685 N N . ALA A 1 94 ? -2.835 1.164 4.645 1.00 94.50 94 ALA A N 1
ATOM 686 C CA . ALA A 1 94 ? -3.561 2.422 4.812 1.00 94.50 94 ALA A CA 1
ATOM 687 C C . ALA A 1 94 ? -5.036 2.310 4.370 1.00 94.50 94 ALA A C 1
ATOM 689 O O . ALA A 1 94 ? -5.940 2.777 5.070 1.00 94.50 94 ALA A O 1
ATOM 690 N N . ALA A 1 95 ? -5.308 1.661 3.232 1.00 94.38 95 ALA A N 1
ATOM 691 C CA . ALA A 1 95 ? -6.670 1.424 2.748 1.00 94.38 95 ALA A CA 1
ATOM 692 C C . ALA A 1 95 ? -7.484 0.537 3.707 1.00 94.38 95 ALA A C 1
ATOM 694 O O . ALA A 1 95 ? -8.662 0.819 3.961 1.00 94.38 95 ALA A O 1
ATOM 695 N N . TYR A 1 96 ? -6.854 -0.479 4.299 1.00 95.75 96 TYR A N 1
ATOM 696 C CA . TYR A 1 96 ? -7.456 -1.299 5.346 1.00 95.75 96 TYR A CA 1
ATOM 697 C C . TYR A 1 96 ? -7.887 -0.439 6.538 1.00 95.75 96 TYR A C 1
ATOM 699 O O . TYR A 1 96 ? -9.035 -0.509 6.967 1.00 95.75 96 TYR A O 1
ATOM 707 N N . PHE A 1 97 ? -7.022 0.446 7.033 1.00 95.19 97 PHE A N 1
ATOM 708 C CA . PHE A 1 97 ? -7.3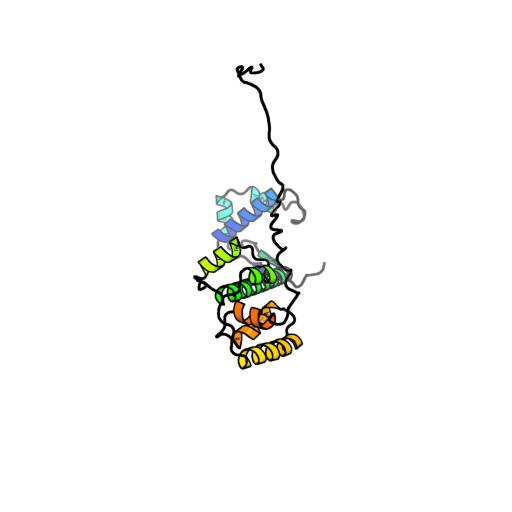68 1.292 8.177 1.00 95.19 97 PHE A CA 1
ATOM 709 C C . PHE A 1 97 ? -8.501 2.269 7.851 1.00 95.19 97 PHE A C 1
ATOM 711 O O . PHE A 1 97 ? -9.410 2.480 8.658 1.00 95.19 97 PHE A O 1
ATOM 718 N N . VAL A 1 98 ? -8.479 2.847 6.649 1.00 93.50 98 VAL A N 1
ATOM 719 C CA . VAL A 1 98 ? -9.535 3.757 6.192 1.00 93.50 98 VAL A CA 1
ATOM 720 C C . VAL A 1 98 ? -10.887 3.045 6.099 1.00 93.50 98 VAL A C 1
ATOM 722 O O . VAL A 1 98 ? -11.888 3.617 6.532 1.00 93.50 98 VAL A O 1
ATOM 725 N N . SER A 1 99 ? -10.917 1.829 5.551 1.00 93.12 99 SER A N 1
ATOM 726 C CA . SER A 1 99 ? -12.145 1.038 5.385 1.00 93.12 99 SER A CA 1
ATOM 727 C C . SER A 1 99 ? -12.736 0.555 6.709 1.00 93.12 99 SER A C 1
ATOM 729 O O . SER A 1 99 ? -13.950 0.613 6.880 1.00 93.12 99 SER A O 1
ATOM 731 N N . HIS A 1 100 ? -11.896 0.209 7.685 1.00 93.12 100 HIS A N 1
ATOM 732 C CA . HIS A 1 100 ? -12.325 -0.302 8.994 1.00 93.12 100 HIS A CA 1
ATOM 733 C C . HIS A 1 100 ? -12.484 0.792 10.064 1.00 93.12 100 HIS A C 1
ATOM 735 O O . HIS A 1 100 ? -12.378 0.553 11.268 1.00 93.12 100 HIS A O 1
ATOM 741 N N . GLY A 1 101 ? -12.748 2.026 9.633 1.00 90.25 101 GLY A N 1
ATOM 742 C CA . GLY A 1 101 ? -13.189 3.092 10.529 1.00 90.25 101 GLY A CA 1
ATOM 743 C C . GLY A 1 101 ? -12.099 3.693 11.420 1.00 90.25 101 GLY A C 1
ATOM 744 O O . GLY A 1 101 ? -12.417 4.218 12.488 1.00 90.25 101 GLY A O 1
ATOM 745 N N . ALA A 1 102 ? -10.828 3.668 11.002 1.00 92.19 102 ALA A N 1
ATOM 746 C CA . ALA A 1 102 ? -9.771 4.391 11.708 1.00 92.19 102 ALA A CA 1
ATOM 747 C C . ALA A 1 102 ? -10.065 5.903 11.774 1.00 92.19 102 ALA A C 1
ATOM 749 O O . ALA A 1 102 ? -10.567 6.519 10.819 1.00 92.19 102 ALA A O 1
ATOM 750 N N . SER A 1 103 ? -9.730 6.522 12.909 1.00 90.19 103 SER A N 1
ATOM 751 C CA . SER A 1 103 ? -9.911 7.962 13.110 1.00 90.19 103 SER A CA 1
ATOM 752 C C . SER A 1 103 ? -8.931 8.774 12.249 1.00 90.19 103 SER A C 1
ATOM 754 O O . SER A 1 103 ? -7.909 8.272 11.784 1.00 90.19 103 SER A O 1
ATOM 756 N N . ARG A 1 104 ? -9.232 10.060 12.017 1.00 90.56 104 ARG A N 1
ATOM 757 C CA . ARG A 1 104 ? -8.320 10.945 11.265 1.00 90.56 104 ARG A CA 1
ATOM 758 C C . ARG A 1 104 ? -6.976 11.113 11.978 1.00 90.56 104 ARG A C 1
ATOM 760 O O . ARG A 1 104 ? -5.953 11.080 11.310 1.00 90.56 104 ARG A O 1
ATOM 767 N N . GLY A 1 105 ? -6.995 11.257 13.307 1.00 90.12 105 GLY A N 1
ATOM 768 C CA . GLY A 1 105 ? -5.780 11.363 14.120 1.00 90.12 105 GLY A CA 1
ATOM 769 C C . GLY A 1 105 ? -4.916 10.110 14.005 1.00 90.12 105 GLY A C 1
ATOM 770 O O . GLY A 1 105 ? -3.731 10.215 13.721 1.00 90.12 105 GLY A O 1
ATOM 771 N N . MET A 1 106 ? -5.541 8.934 14.074 1.00 91.12 106 MET A N 1
ATOM 772 C CA . MET A 1 106 ? -4.866 7.646 13.922 1.00 91.12 106 MET A CA 1
ATOM 773 C C . MET A 1 106 ? -4.219 7.490 12.537 1.00 91.12 106 MET A C 1
ATOM 775 O O . MET A 1 106 ? -3.057 7.117 12.432 1.00 91.12 106 MET A O 1
ATOM 779 N N . LEU A 1 107 ? -4.938 7.830 11.463 1.00 93.94 107 LEU A N 1
ATOM 780 C CA . LEU A 1 107 ? -4.397 7.778 10.098 1.00 93.94 107 LEU A CA 1
ATOM 781 C C . LEU A 1 107 ? -3.246 8.772 9.880 1.00 93.94 107 LEU A C 1
ATOM 783 O O . LEU A 1 107 ? -2.305 8.474 9.149 1.00 93.94 107 LEU A O 1
ATOM 787 N N . HIS A 1 108 ? -3.312 9.940 10.517 1.00 93.31 108 HIS A N 1
ATOM 788 C CA . HIS A 1 108 ? -2.236 10.923 10.473 1.00 93.31 108 HIS A CA 1
ATOM 789 C C . HIS A 1 108 ? -1.003 10.458 11.262 1.00 93.31 108 HIS A C 1
ATOM 791 O O . HIS A 1 108 ? 0.113 10.578 10.771 1.00 93.31 108 HIS A O 1
ATOM 797 N N . GLN A 1 109 ? -1.192 9.900 12.459 1.00 92.12 109 GLN A N 1
ATOM 798 C CA . GLN A 1 109 ? -0.097 9.414 13.304 1.00 92.12 109 GLN A CA 1
ATOM 799 C C . GLN A 1 109 ? 0.605 8.189 12.710 1.00 92.12 109 GLN A C 1
ATOM 801 O O . GLN A 1 109 ? 1.825 8.109 12.770 1.00 92.12 109 GLN A O 1
ATOM 806 N N . LEU A 1 110 ? -0.150 7.250 12.131 1.00 92.06 110 LEU A N 1
ATOM 807 C CA . LEU A 1 110 ? 0.391 5.974 11.654 1.00 92.06 110 LEU A CA 1
ATOM 808 C C . LEU A 1 110 ? 0.893 6.009 10.206 1.00 92.06 110 LEU A C 1
ATOM 810 O O . LEU A 1 110 ? 1.823 5.288 9.866 1.00 92.06 110 LEU A O 1
ATOM 814 N N . PHE A 1 111 ? 0.263 6.800 9.335 1.00 92.44 111 PHE A N 1
ATOM 815 C CA . PHE A 1 111 ? 0.557 6.795 7.894 1.00 92.44 111 PHE A CA 1
ATOM 816 C C . PHE A 1 111 ? 0.935 8.176 7.352 1.00 92.44 111 PHE A C 1
ATOM 818 O O . PHE A 1 111 ? 1.064 8.338 6.141 1.00 92.44 111 PHE A O 1
ATOM 825 N N . HIS A 1 112 ? 1.053 9.189 8.219 1.00 93.19 112 HIS A N 1
ATOM 826 C CA . HIS A 1 112 ? 1.355 10.574 7.832 1.00 93.19 112 HIS A CA 1
ATOM 827 C C . HIS A 1 112 ? 0.411 11.126 6.750 1.00 93.19 112 HIS A C 1
ATOM 829 O O . HIS A 1 112 ? 0.773 11.982 5.941 1.00 93.19 112 HIS A O 1
ATOM 835 N N . LEU A 1 113 ? -0.834 10.636 6.721 1.00 90.00 113 LEU A N 1
ATOM 836 C CA . LEU A 1 113 ? -1.815 11.055 5.729 1.00 90.00 113 LEU A CA 1
ATOM 837 C C . LEU A 1 113 ? -2.415 12.409 6.102 1.00 90.00 113 LEU A C 1
ATOM 839 O O . LEU A 1 113 ? -2.981 12.589 7.181 1.00 90.00 113 LEU A O 1
ATOM 843 N N . SER A 1 114 ? -2.376 13.346 5.156 1.00 91.06 114 SER A N 1
ATOM 844 C CA . SER A 1 114 ? -3.044 14.636 5.306 1.00 91.06 114 SER A CA 1
ATOM 845 C C . SER A 1 114 ? -4.567 14.487 5.334 1.00 91.06 114 SER A C 1
ATOM 847 O O . SER A 1 114 ? -5.153 13.562 4.762 1.00 91.06 114 SER A O 1
ATOM 849 N N . HIS A 1 115 ? -5.250 15.450 5.954 1.00 88.88 115 HIS A N 1
ATOM 850 C CA . HIS A 1 115 ? -6.713 15.452 6.062 1.00 88.88 115 HIS A CA 1
ATOM 851 C C . HIS A 1 115 ? -7.426 15.387 4.700 1.00 88.88 115 HIS A C 1
ATOM 853 O O . HIS A 1 115 ? -8.417 14.662 4.539 1.00 88.88 115 HIS A O 1
ATOM 859 N N . ASN A 1 116 ? -6.872 16.075 3.698 1.00 91.38 116 ASN A N 1
ATOM 860 C CA . ASN A 1 116 ? -7.351 16.043 2.316 1.00 91.38 116 ASN A CA 1
ATOM 861 C C . ASN A 1 116 ? -7.166 14.657 1.683 1.00 91.38 116 ASN A C 1
ATOM 863 O O . ASN A 1 116 ? -8.085 14.150 1.033 1.00 91.38 116 ASN A O 1
ATOM 867 N N . ALA A 1 117 ? -6.013 14.014 1.903 1.00 89.62 117 ALA A N 1
ATOM 868 C CA . ALA A 1 117 ? -5.753 12.663 1.414 1.00 89.62 117 ALA A CA 1
ATOM 869 C C . ALA A 1 117 ? -6.717 11.642 2.037 1.00 89.62 117 ALA A C 1
ATOM 871 O O . ALA A 1 117 ? -7.317 10.853 1.308 1.00 89.62 117 ALA A O 1
ATOM 872 N N . ILE A 1 118 ? -6.951 11.721 3.352 1.00 90.56 118 ILE A N 1
ATOM 873 C CA . ILE A 1 118 ? -7.897 10.848 4.068 1.00 90.56 118 ILE A CA 1
ATOM 874 C C . ILE A 1 118 ? -9.320 11.025 3.528 1.00 90.56 118 ILE A C 1
ATOM 876 O O . ILE A 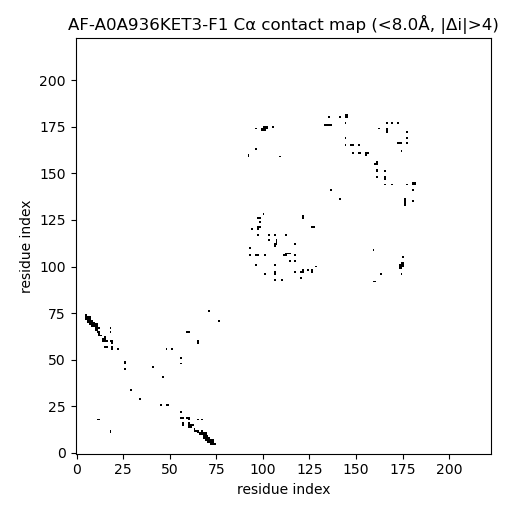1 118 ? -10.013 10.045 3.254 1.00 90.56 118 ILE A O 1
ATOM 880 N N . THR A 1 119 ? -9.770 12.270 3.356 1.00 89.81 119 THR A N 1
ATOM 881 C CA . THR A 1 119 ? -11.123 12.559 2.856 1.00 89.81 119 THR A CA 1
ATOM 882 C C . THR A 1 119 ? -11.312 12.035 1.434 1.00 89.81 119 THR A C 1
ATOM 884 O O . THR A 1 119 ? -12.326 11.399 1.142 1.00 89.81 119 THR A O 1
ATOM 887 N N . ARG A 1 120 ? -10.318 12.232 0.562 1.00 90.75 120 ARG A N 1
ATOM 888 C CA . ARG A 1 120 ? -10.319 11.678 -0.797 1.00 90.75 120 ARG A CA 1
ATOM 889 C C . ARG A 1 120 ? -10.348 10.150 -0.784 1.00 90.75 120 ARG A C 1
ATOM 891 O O . ARG A 1 120 ? -11.128 9.565 -1.528 1.00 90.75 120 ARG A O 1
ATOM 898 N N . GLN A 1 121 ? -9.549 9.512 0.069 1.00 89.88 121 GLN A N 1
ATOM 899 C CA . GLN A 1 121 ? -9.480 8.054 0.153 1.00 89.88 121 GLN A CA 1
ATOM 900 C C . GLN A 1 121 ? -10.795 7.446 0.651 1.00 89.88 121 GLN A C 1
ATOM 902 O O . GLN A 1 121 ? -11.289 6.493 0.059 1.00 89.88 121 GLN A O 1
ATOM 907 N N . ARG A 1 122 ? -11.424 8.044 1.670 1.00 91.62 122 ARG A N 1
ATOM 908 C CA . ARG A 1 122 ? -12.751 7.619 2.147 1.00 91.62 122 ARG A CA 1
ATOM 909 C C . ARG A 1 122 ? -13.814 7.722 1.061 1.00 91.62 122 ARG A C 1
ATOM 911 O O . ARG A 1 122 ? -14.594 6.794 0.897 1.00 91.62 122 ARG A O 1
ATOM 918 N N . ARG A 1 123 ? -13.814 8.819 0.292 1.00 90.19 123 ARG A N 1
ATOM 919 C CA . ARG A 1 123 ? -14.723 8.988 -0.854 1.00 90.19 123 ARG A CA 1
ATOM 920 C C . ARG A 1 123 ? -14.497 7.912 -1.916 1.00 90.19 123 ARG A C 1
ATOM 922 O O . ARG A 1 123 ? -15.467 7.327 -2.375 1.00 90.19 123 ARG A O 1
ATOM 929 N N . ARG A 1 124 ? -13.236 7.628 -2.264 1.00 90.62 124 ARG A N 1
ATOM 930 C CA . ARG A 1 124 ? -12.875 6.576 -3.234 1.00 90.62 124 ARG A CA 1
ATOM 931 C C . ARG A 1 124 ? -13.330 5.186 -2.791 1.00 90.62 124 ARG A C 1
ATOM 933 O O . ARG A 1 124 ? -13.804 4.425 -3.619 1.00 90.62 124 ARG A O 1
ATOM 940 N N . LEU A 1 125 ? -13.205 4.878 -1.503 1.00 88.88 125 LEU A N 1
ATOM 941 C CA . LEU A 1 125 ? -13.596 3.587 -0.930 1.00 88.88 125 LEU A CA 1
ATOM 942 C C . LEU A 1 125 ? -15.084 3.516 -0.536 1.00 88.88 125 LEU A C 1
ATOM 944 O O . LEU A 1 125 ? -15.515 2.511 0.014 1.00 88.88 125 LEU A O 1
ATOM 948 N N . GLY A 1 126 ? -15.869 4.578 -0.756 1.00 88.00 126 GLY A N 1
ATOM 949 C CA . GLY A 1 126 ? -17.288 4.621 -0.381 1.00 88.00 126 GLY A CA 1
ATOM 950 C C . GLY A 1 126 ? -17.558 4.591 1.131 1.00 88.00 126 GLY A C 1
ATOM 951 O O . GLY A 1 126 ? -18.692 4.374 1.551 1.00 88.00 126 GLY A O 1
ATOM 952 N N . VAL A 1 127 ? -16.542 4.826 1.965 1.00 86.12 127 VAL A N 1
ATOM 953 C CA . VAL A 1 127 ? -16.641 4.688 3.423 1.00 86.12 127 VAL A CA 1
ATOM 954 C C . VAL A 1 127 ? -17.365 5.894 4.012 1.00 86.12 127 VAL A C 1
ATOM 956 O O . VAL A 1 127 ? -16.844 7.016 4.018 1.00 86.12 127 VAL A O 1
ATOM 959 N N . ARG A 1 128 ? -18.555 5.657 4.567 1.00 75.12 128 ARG A N 1
ATOM 960 C CA . ARG A 1 128 ? -19.301 6.631 5.370 1.00 75.12 128 ARG A CA 1
ATOM 961 C C . ARG A 1 128 ? -19.153 6.255 6.840 1.00 75.12 128 ARG A C 1
ATOM 963 O O . ARG A 1 128 ? -19.702 5.254 7.276 1.00 75.12 128 ARG A O 1
ATOM 970 N N . LEU A 1 129 ? -18.399 7.043 7.605 1.00 68.06 129 LEU A N 1
ATOM 971 C CA . LEU A 1 129 ? -18.392 6.881 9.059 1.00 68.06 129 LEU A CA 1
ATOM 972 C C . LEU A 1 129 ? -19.705 7.420 9.628 1.00 68.06 129 LEU A C 1
ATOM 974 O O . LEU A 1 129 ? -20.112 8.530 9.279 1.00 68.06 129 LEU A O 1
ATOM 978 N N . GLY A 1 130 ? -20.338 6.633 10.499 1.00 66.06 130 GLY A N 1
ATOM 979 C CA . GLY A 1 130 ? -21.472 7.087 11.298 1.00 66.06 130 GLY A CA 1
ATOM 980 C C . GLY A 1 130 ? -21.103 8.327 12.114 1.00 66.06 130 GLY A C 1
ATOM 981 O O . GLY A 1 130 ? -19.940 8.527 12.475 1.00 66.06 130 GLY A O 1
ATOM 982 N N . GLN A 1 131 ? -22.085 9.190 12.366 1.00 63.38 131 GLN A N 1
ATOM 983 C CA . GLN A 1 131 ? -21.876 10.345 13.231 1.00 63.38 131 GLN A CA 1
ATOM 984 C C . GLN A 1 131 ? -21.886 9.901 14.696 1.00 63.38 131 GLN A C 1
ATOM 986 O O . GLN A 1 131 ? -22.786 9.180 15.114 1.00 63.38 131 GLN A O 1
ATOM 991 N N . GLY A 1 132 ? -20.891 10.346 15.466 1.00 73.75 132 GLY A N 1
ATOM 992 C CA . GLY A 1 132 ? -20.787 10.083 16.903 1.00 73.75 132 GLY A CA 1
ATOM 993 C C . GLY A 1 132 ? -19.611 9.191 17.301 1.00 73.75 132 GLY A C 1
ATOM 994 O O . GLY A 1 132 ? -18.911 8.619 16.462 1.00 73.75 132 GLY A O 1
ATOM 995 N N . ARG A 1 133 ? -19.367 9.112 18.614 1.00 76.44 133 ARG A N 1
ATOM 996 C CA . ARG A 1 133 ? -18.370 8.207 19.192 1.00 76.44 133 ARG A CA 1
ATOM 997 C C . ARG A 1 133 ? -19.007 6.817 19.313 1.00 76.44 133 ARG A C 1
ATOM 999 O O . ARG A 1 133 ? -20.026 6.708 19.991 1.00 76.44 133 ARG A O 1
ATOM 1006 N N . PRO A 1 134 ? -18.449 5.777 18.674 1.00 81.62 134 PRO A N 1
ATOM 1007 C CA . PRO A 1 134 ? -18.955 4.422 18.850 1.00 81.62 134 PRO A CA 1
ATOM 1008 C C . PRO A 1 134 ? -18.842 3.983 20.321 1.00 81.62 134 PRO A C 1
ATOM 1010 O O . PRO A 1 134 ? -17.911 4.418 21.011 1.00 81.62 134 PRO A O 1
ATOM 1013 N N . PRO A 1 135 ? -19.782 3.153 20.808 1.00 85.38 135 PRO A N 1
ATOM 1014 C CA . PRO A 1 135 ? -19.755 2.657 22.177 1.00 85.38 135 PRO A CA 1
ATOM 1015 C C . PRO A 1 135 ? -18.513 1.793 22.415 1.00 85.38 135 PRO A C 1
ATOM 1017 O O . PRO A 1 135 ? -18.009 1.134 21.503 1.00 85.38 135 PRO A O 1
ATOM 1020 N N . LEU A 1 136 ? -18.016 1.815 23.652 1.00 88.31 136 LEU A N 1
ATOM 1021 C CA . LEU A 1 136 ? -16.942 0.922 24.076 1.00 88.31 136 LEU A CA 1
ATOM 1022 C C . LEU A 1 136 ? -17.476 -0.515 24.220 1.00 88.31 136 LEU A C 1
ATOM 1024 O O . LEU A 1 136 ? -18.649 -0.683 24.564 1.00 88.31 136 LEU A O 1
ATOM 1028 N N . PRO A 1 137 ? -16.638 -1.539 23.981 1.00 90.69 137 PRO A N 1
ATOM 1029 C CA . PRO A 1 137 ? -16.996 -2.929 24.230 1.00 90.69 137 PRO A CA 1
ATOM 1030 C C . PRO A 1 137 ? -17.231 -3.182 25.722 1.00 90.69 137 PRO A C 1
ATOM 1032 O O . PRO A 1 137 ? -16.816 -2.396 26.581 1.00 90.69 137 PRO A O 1
ATOM 1035 N N . ASP A 1 138 ? -17.853 -4.315 26.029 1.00 92.44 138 ASP A N 1
ATOM 1036 C CA . ASP A 1 138 ? -17.975 -4.816 27.393 1.00 92.44 138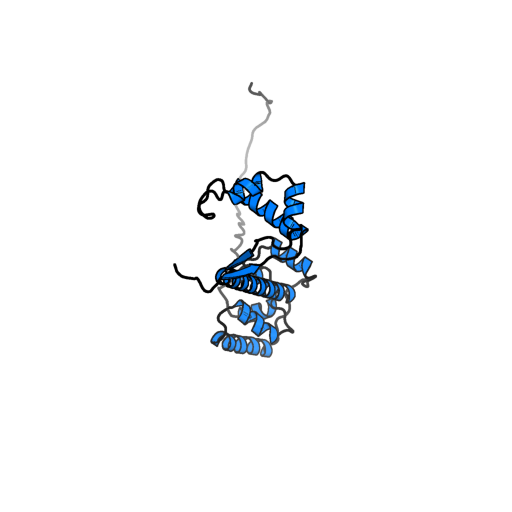 ASP A CA 1
ATOM 1037 C C . ASP A 1 138 ? -16.598 -5.108 28.018 1.00 92.44 138 ASP A C 1
ATOM 1039 O O . ASP A 1 138 ? -15.585 -5.273 27.332 1.00 92.44 138 ASP A O 1
ATOM 1043 N N . LEU A 1 139 ? -16.557 -5.164 29.352 1.00 91.62 139 LEU A N 1
ATOM 1044 C CA . LEU A 1 139 ? -15.308 -5.298 30.104 1.00 91.62 139 LEU A CA 1
ATOM 1045 C C . LEU A 1 139 ? -14.535 -6.573 29.730 1.00 91.62 139 LEU A C 1
ATOM 1047 O O . LEU A 1 139 ? -13.325 -6.516 29.533 1.00 91.62 139 LEU A O 1
ATOM 1051 N N . ALA A 1 140 ? -15.234 -7.696 29.540 1.00 93.50 140 ALA A N 1
ATOM 1052 C CA . ALA A 1 140 ? -14.599 -8.958 29.170 1.00 93.50 140 ALA A CA 1
ATOM 1053 C C . ALA A 1 140 ? -13.895 -8.871 27.805 1.00 93.50 140 ALA A C 1
ATOM 1055 O O . ALA A 1 140 ? -12.774 -9.369 27.648 1.00 93.50 140 ALA A O 1
ATOM 1056 N N . THR A 1 141 ? -14.509 -8.194 26.828 1.00 93.50 141 THR A N 1
ATOM 1057 C CA . THR A 1 141 ? -13.878 -7.941 25.525 1.00 93.50 141 THR A CA 1
ATOM 1058 C C . THR A 1 141 ? -12.697 -6.986 25.649 1.00 93.50 141 THR A C 1
ATOM 1060 O O . THR A 1 141 ? -11.669 -7.216 25.013 1.00 93.50 141 THR A O 1
ATOM 1063 N N . ARG A 1 142 ? -12.794 -5.939 26.477 1.00 94.12 142 ARG A N 1
ATOM 1064 C CA . ARG A 1 142 ? -11.676 -5.008 26.716 1.00 94.12 142 ARG A CA 1
ATOM 1065 C C . ARG A 1 142 ? -10.455 -5.733 27.286 1.00 94.12 142 ARG A C 1
ATOM 1067 O O . ARG A 1 142 ? -9.363 -5.614 26.730 1.00 94.12 142 ARG A O 1
ATOM 1074 N N . ASP A 1 143 ? -10.650 -6.586 28.288 1.00 93.44 143 ASP A N 1
ATOM 1075 C CA . ASP A 1 143 ? -9.574 -7.399 28.869 1.00 93.44 143 ASP A CA 1
ATOM 1076 C C . ASP A 1 143 ? -8.982 -8.392 27.859 1.00 93.44 143 ASP A C 1
ATOM 1078 O O . ASP A 1 143 ? -7.772 -8.645 27.840 1.00 93.44 143 ASP A O 1
ATOM 1082 N N . ALA A 1 144 ? -9.817 -8.976 26.993 1.00 94.38 144 ALA A N 1
ATOM 1083 C CA . ALA A 1 144 ? -9.351 -9.838 25.909 1.00 94.38 144 ALA A CA 1
ATOM 1084 C C . ALA A 1 144 ? -8.495 -9.064 24.891 1.00 94.38 144 ALA A C 1
ATOM 1086 O O . ALA A 1 144 ? -7.440 -9.559 24.483 1.00 94.38 144 ALA A O 1
ATOM 1087 N N . ILE A 1 145 ? -8.904 -7.842 24.532 1.00 94.69 145 ILE A N 1
ATOM 1088 C CA . ILE A 1 145 ? -8.145 -6.945 23.652 1.00 94.69 145 ILE A CA 1
ATOM 1089 C C . ILE A 1 145 ? -6.775 -6.629 24.264 1.00 94.69 145 ILE A C 1
ATOM 1091 O O . ILE A 1 145 ? -5.765 -6.777 23.575 1.00 94.69 145 ILE A O 1
ATOM 1095 N N . HIS A 1 146 ? -6.709 -6.255 25.546 1.00 94.12 146 HIS A N 1
ATOM 1096 C CA . HIS A 1 146 ? -5.440 -5.934 26.211 1.00 94.12 146 HIS A CA 1
ATOM 1097 C C . HIS A 1 146 ? -4.490 -7.132 26.299 1.00 94.12 146 HIS A C 1
ATOM 1099 O O . HIS A 1 146 ? -3.311 -7.004 25.954 1.00 94.12 146 HIS A O 1
ATOM 1105 N N . ARG A 1 147 ? -4.992 -8.309 26.701 1.00 93.94 147 ARG A N 1
ATOM 1106 C CA . ARG A 1 147 ? -4.184 -9.541 26.735 1.00 93.94 147 ARG A CA 1
ATOM 1107 C C . ARG A 1 147 ? -3.624 -9.859 25.359 1.00 93.94 147 ARG A C 1
ATOM 1109 O O . ARG A 1 147 ? -2.421 -10.067 25.204 1.00 93.94 147 ARG A O 1
ATOM 1116 N N . ARG A 1 148 ? -4.482 -9.814 24.338 1.00 95.50 148 ARG A N 1
ATOM 1117 C CA . ARG A 1 148 ? -4.056 -10.127 22.980 1.00 95.50 148 ARG A CA 1
ATOM 1118 C C . ARG A 1 148 ? -3.070 -9.109 22.433 1.00 95.50 148 ARG A C 1
ATOM 1120 O O . ARG A 1 148 ? -2.115 -9.484 21.756 1.00 95.50 148 ARG A O 1
ATOM 1127 N N . TRP A 1 149 ? -3.285 -7.833 22.729 1.00 94.94 149 TRP A N 1
ATOM 1128 C CA . TRP A 1 149 ? -2.345 -6.786 22.379 1.00 94.94 149 TRP A CA 1
ATOM 1129 C C . TRP A 1 149 ? -0.967 -7.097 22.944 1.00 94.94 149 TRP A C 1
ATOM 1131 O O . TRP A 1 149 ? -0.009 -7.107 22.172 1.00 94.94 149 TRP A O 1
ATOM 1141 N N . ALA A 1 150 ? -0.859 -7.387 24.243 1.00 93.56 150 ALA A N 1
ATOM 1142 C CA . ALA A 1 150 ? 0.408 -7.713 24.897 1.00 93.56 150 ALA A CA 1
ATOM 1143 C C . ALA A 1 150 ? 1.113 -8.914 24.245 1.00 93.56 150 ALA A C 1
ATOM 1145 O O . ALA A 1 150 ? 2.312 -8.836 23.977 1.00 93.56 150 ALA A O 1
ATOM 1146 N N . ASP A 1 151 ? 0.369 -9.971 23.912 1.00 94.31 151 ASP A N 1
ATOM 1147 C CA . ASP A 1 151 ? 0.916 -11.150 23.234 1.00 94.31 151 ASP A CA 1
ATOM 1148 C C . ASP A 1 151 ? 1.472 -10.819 21.846 1.00 94.31 151 ASP A C 1
ATOM 1150 O O . ASP A 1 151 ? 2.598 -11.197 21.521 1.00 94.31 151 ASP A O 1
ATOM 1154 N N . LEU A 1 152 ? 0.722 -10.066 21.032 1.00 94.00 152 LEU A N 1
ATOM 1155 C CA . LEU A 1 152 ? 1.175 -9.667 19.695 1.00 94.00 152 LEU A CA 1
ATOM 1156 C C . LEU A 1 152 ? 2.443 -8.805 19.751 1.00 94.00 152 LEU A C 1
ATOM 1158 O O . LEU A 1 152 ? 3.295 -8.908 18.874 1.00 94.00 152 LEU A O 1
ATOM 1162 N N . GLY A 1 153 ? 2.612 -8.005 20.806 1.00 92.25 153 GLY A N 1
ATOM 1163 C CA . GLY A 1 153 ? 3.801 -7.169 20.995 1.00 92.25 153 GLY A CA 1
ATOM 1164 C C . GLY A 1 153 ? 5.102 -7.936 21.187 1.00 92.25 153 GLY A C 1
ATOM 1165 O O . GLY A 1 153 ? 6.168 -7.345 21.053 1.00 92.25 153 GLY A O 1
ATOM 1166 N N . ARG A 1 154 ? 5.032 -9.239 21.483 1.00 92.12 154 ARG A N 1
ATOM 1167 C CA . ARG A 1 154 ? 6.218 -10.096 21.606 1.00 92.12 154 ARG A CA 1
ATOM 1168 C C . ARG A 1 154 ? 6.800 -10.502 20.253 1.00 92.12 154 ARG A C 1
ATOM 1170 O O . ARG A 1 154 ? 7.946 -10.938 20.204 1.00 92.12 154 ARG A O 1
ATOM 1177 N N . HIS A 1 155 ? 6.020 -10.392 19.177 1.00 91.38 155 HIS A N 1
ATOM 1178 C CA . HIS A 1 155 ? 6.384 -10.924 17.861 1.00 91.38 155 HIS A CA 1
ATOM 1179 C C . HIS A 1 155 ? 6.255 -9.899 16.731 1.00 91.38 155 HIS A C 1
ATOM 1181 O O . HIS A 1 155 ? 6.977 -10.001 15.745 1.00 91.38 155 HIS A O 1
ATOM 1187 N N . GLU A 1 156 ? 5.364 -8.915 16.866 1.00 93.12 156 GLU A N 1
ATOM 1188 C CA . GLU A 1 156 ? 5.117 -7.887 15.857 1.00 93.12 156 GLU A CA 1
ATOM 1189 C C . GLU A 1 156 ? 5.565 -6.516 16.374 1.00 93.12 156 GLU A C 1
ATOM 1191 O O . GLU A 1 156 ? 4.976 -5.959 17.309 1.00 93.12 156 GLU A O 1
ATOM 1196 N N . SER A 1 157 ? 6.616 -5.978 15.754 1.00 91.75 157 SER A N 1
ATOM 1197 C CA . SER A 1 157 ? 7.196 -4.681 16.107 1.00 91.75 157 SER A CA 1
ATOM 1198 C C . SER A 1 157 ? 6.528 -3.518 15.375 1.00 91.75 157 SER A C 1
ATOM 1200 O O . SER A 1 157 ? 6.469 -2.417 15.927 1.00 91.75 157 SER A O 1
ATOM 1202 N N . ASP A 1 158 ? 5.982 -3.737 14.171 1.00 93.00 158 ASP A N 1
ATOM 1203 C CA . ASP A 1 158 ? 5.258 -2.688 13.455 1.00 93.00 158 ASP A CA 1
ATOM 1204 C C . ASP A 1 158 ? 3.872 -2.504 14.080 1.00 93.00 158 ASP A C 1
ATOM 1206 O O . ASP A 1 158 ? 2.970 -3.337 13.947 1.00 93.00 158 ASP A O 1
ATOM 1210 N N . LEU A 1 159 ? 3.685 -1.354 14.727 1.00 92.88 159 LEU A N 1
ATOM 1211 C CA . LEU A 1 159 ? 2.436 -0.956 15.369 1.00 92.88 159 LEU A CA 1
ATOM 1212 C C . LEU A 1 159 ? 1.221 -1.103 14.440 1.00 92.88 159 LEU A C 1
ATOM 1214 O O . LEU A 1 159 ? 0.136 -1.489 14.882 1.00 92.88 159 LEU A O 1
ATOM 1218 N N . ARG A 1 160 ? 1.392 -0.818 13.148 1.00 94.81 160 ARG A N 1
ATOM 1219 C CA . ARG A 1 160 ? 0.314 -0.835 12.152 1.00 94.81 160 ARG A CA 1
ATOM 1220 C C . ARG A 1 160 ? -0.091 -2.265 11.823 1.00 94.81 160 ARG A C 1
ATOM 1222 O O . ARG A 1 160 ? -1.283 -2.575 11.807 1.00 94.81 160 ARG A O 1
ATOM 1229 N N . ARG A 1 161 ? 0.883 -3.159 11.638 1.00 95.19 161 ARG A N 1
ATOM 1230 C CA . ARG A 1 161 ? 0.622 -4.592 11.430 1.00 95.19 161 ARG A CA 1
ATOM 1231 C C . ARG A 1 161 ? 0.042 -5.231 12.685 1.00 95.19 161 ARG A C 1
ATOM 1233 O O . ARG A 1 161 ? -0.927 -5.982 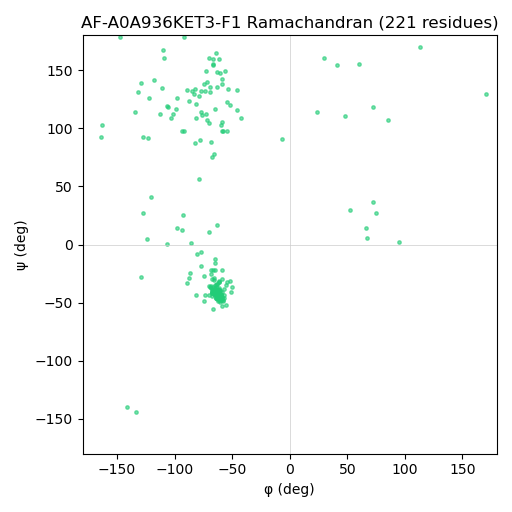12.588 1.00 95.19 161 ARG A O 1
ATOM 1240 N N . ARG A 1 162 ? 0.526 -4.844 13.866 1.00 95.25 162 ARG A N 1
ATOM 1241 C CA . ARG A 1 162 ? -0.006 -5.307 15.155 1.00 95.25 162 ARG A CA 1
ATOM 1242 C C . ARG A 1 162 ? -1.473 -4.922 15.342 1.00 95.25 162 ARG A C 1
ATOM 1244 O O . ARG A 1 162 ? -2.292 -5.767 15.695 1.00 95.25 162 ARG A O 1
ATOM 1251 N N . LEU A 1 163 ? -1.825 -3.664 15.062 1.00 95.38 163 LEU A N 1
ATOM 1252 C CA . LEU A 1 163 ? -3.211 -3.182 15.108 1.00 95.38 163 LEU A CA 1
ATOM 1253 C C . LEU A 1 163 ? -4.097 -3.887 14.082 1.00 95.38 163 LEU A C 1
ATOM 1255 O O . LEU A 1 163 ? -5.228 -4.248 14.399 1.00 95.38 163 LEU A O 1
ATOM 1259 N N . GLN A 1 164 ? -3.586 -4.119 12.872 1.00 96.00 164 GLN A N 1
ATOM 1260 C CA . GLN A 1 164 ? -4.297 -4.888 11.859 1.00 96.00 164 GLN A CA 1
ATOM 1261 C C . GLN A 1 164 ? -4.569 -6.319 12.340 1.00 96.00 164 GLN A C 1
ATOM 1263 O O . GLN A 1 164 ? -5.705 -6.780 12.251 1.00 96.00 164 GLN A O 1
ATOM 1268 N N . GLN A 1 165 ? -3.565 -7.025 12.864 1.00 95.94 165 GLN A N 1
ATOM 1269 C CA . GLN A 1 165 ? -3.718 -8.389 13.383 1.00 95.94 165 GLN A CA 1
ATOM 1270 C C . GLN A 1 165 ? -4.706 -8.444 14.552 1.00 95.94 165 GLN A C 1
ATOM 1272 O O . GLN A 1 165 ? -5.545 -9.342 14.602 1.00 95.94 165 GLN A O 1
ATOM 1277 N N . LEU A 1 166 ? -4.659 -7.460 15.454 1.00 96.00 166 LEU A N 1
ATOM 1278 C CA . LEU A 1 166 ? -5.624 -7.333 16.543 1.00 96.00 166 LEU A CA 1
ATOM 1279 C C . LEU A 1 166 ? -7.046 -7.131 16.001 1.00 96.00 166 LEU A C 1
ATOM 1281 O O . LEU A 1 166 ? -7.967 -7.835 16.405 1.00 96.00 166 LEU A O 1
ATOM 1285 N N . HIS A 1 167 ? -7.228 -6.223 15.041 1.00 96.19 167 HIS A N 1
ATOM 1286 C CA . HIS A 1 167 ? -8.536 -5.966 14.442 1.00 96.19 167 HIS A CA 1
ATOM 1287 C C . HIS A 1 167 ? -9.099 -7.185 13.700 1.00 96.19 167 HIS A C 1
ATOM 1289 O O . HIS A 1 167 ? -10.298 -7.415 13.774 1.00 96.19 167 HIS A O 1
ATOM 1295 N N . HIS A 1 168 ? -8.275 -8.028 13.066 1.00 95.44 168 HIS A N 1
ATOM 1296 C CA . HIS A 1 168 ? -8.768 -9.281 12.470 1.00 95.44 168 HIS A CA 1
ATOM 1297 C C . HIS A 1 168 ? -9.443 -10.209 13.494 1.00 95.44 168 HIS A C 1
ATOM 1299 O O . HIS A 1 168 ? -10.351 -10.950 13.132 1.00 95.44 168 HIS A O 1
ATOM 1305 N N . GLN A 1 169 ? -9.033 -10.160 14.764 1.00 94.38 169 GLN A N 1
ATOM 1306 C CA . GLN A 1 169 ? -9.626 -10.970 15.835 1.00 94.38 169 GLN A CA 1
ATOM 1307 C C . GLN A 1 169 ? -10.852 -10.311 16.474 1.00 94.38 169 GLN A C 1
ATOM 1309 O O . GLN A 1 169 ? -11.722 -11.002 16.995 1.00 94.38 169 GLN A O 1
ATOM 1314 N N . PHE A 1 170 ? -10.945 -8.984 16.392 1.00 94.44 170 PHE A N 1
ATOM 1315 C CA . PHE A 1 170 ? -12.037 -8.182 16.940 1.00 94.44 170 PHE A CA 1
ATOM 1316 C C . PHE A 1 170 ? -12.755 -7.384 15.841 1.00 94.44 170 PHE A C 1
ATOM 1318 O O . PHE A 1 170 ? -13.126 -6.231 16.047 1.00 94.44 170 PHE A O 1
ATOM 1325 N N . ALA A 1 171 ? -12.973 -8.005 14.674 1.00 92.12 171 ALA A N 1
ATOM 1326 C CA . ALA A 1 171 ? -13.465 -7.340 13.459 1.00 92.12 171 ALA A CA 1
ATOM 1327 C C . ALA A 1 171 ? -14.892 -6.771 13.582 1.00 92.12 171 ALA A C 1
ATOM 1329 O O . ALA A 1 171 ? -15.326 -5.987 12.742 1.00 92.12 171 ALA A O 1
ATOM 1330 N N . ALA A 1 172 ? -15.619 -7.151 14.637 1.00 90.88 172 ALA A N 1
ATOM 1331 C CA . ALA A 1 172 ? -16.911 -6.571 14.988 1.00 90.88 172 ALA A CA 1
ATOM 1332 C C . ALA A 1 172 ? -16.807 -5.098 15.433 1.00 90.88 172 ALA A C 1
ATOM 1334 O O . ALA A 1 172 ? -17.795 -4.367 15.364 1.00 90.88 172 ALA A O 1
ATOM 1335 N N . TYR A 1 173 ? -15.626 -4.652 15.877 1.00 92.00 173 TYR A N 1
ATOM 1336 C CA . TYR A 1 173 ? -15.396 -3.300 16.376 1.00 92.00 173 TYR A CA 1
ATOM 1337 C C . TYR A 1 173 ? -14.511 -2.506 15.414 1.00 92.00 173 TYR A C 1
ATOM 1339 O O . TYR A 1 173 ? -13.464 -2.999 15.001 1.00 92.00 173 TYR A O 1
ATOM 1347 N N . PRO A 1 174 ? -14.858 -1.247 15.089 1.00 92.25 174 PRO A N 1
ATOM 1348 C CA . PRO A 1 174 ? -14.025 -0.435 14.216 1.00 92.25 174 PRO A CA 1
ATOM 1349 C C . PRO A 1 174 ? -12.686 -0.119 14.892 1.00 92.25 174 PRO A C 1
ATOM 1351 O O . PRO A 1 174 ? -12.592 -0.014 16.120 1.00 92.25 174 PRO A O 1
ATOM 1354 N N . LEU A 1 175 ? -11.655 0.136 14.086 1.00 93.44 175 LEU A N 1
ATOM 1355 C CA . LEU A 1 175 ? -10.294 0.407 14.569 1.00 93.44 175 LEU A CA 1
ATOM 1356 C C . LEU A 1 175 ? -10.218 1.552 15.584 1.00 93.44 175 LEU A C 1
ATOM 1358 O O . LEU A 1 175 ? -9.393 1.516 16.494 1.00 93.44 175 LEU A O 1
ATOM 1362 N N . VAL A 1 176 ? -11.091 2.556 15.465 1.00 92.25 176 VAL A N 1
ATOM 1363 C CA . VAL A 1 176 ? -11.170 3.657 16.433 1.00 92.25 176 VAL A CA 1
ATOM 1364 C C . VAL A 1 176 ? -11.578 3.194 17.838 1.00 92.25 176 VAL A C 1
ATOM 1366 O O . VAL A 1 176 ? -11.090 3.757 18.813 1.00 92.25 176 VAL A O 1
ATOM 1369 N N . VAL A 1 177 ? -12.430 2.170 17.957 1.00 92.81 177 VAL A N 1
ATOM 1370 C CA . VAL A 1 177 ? -12.847 1.605 19.252 1.00 92.81 177 VAL A CA 1
ATOM 1371 C C . VAL A 1 177 ? -11.718 0.786 19.848 1.00 92.81 177 VAL A C 1
ATOM 1373 O O . VAL A 1 177 ? -11.360 1.008 20.998 1.00 92.81 177 VAL A O 1
ATOM 1376 N N . ILE A 1 178 ? -11.112 -0.099 19.052 1.00 93.25 178 ILE A N 1
ATOM 1377 C CA . ILE A 1 178 ? -9.973 -0.912 19.497 1.00 93.25 178 ILE A CA 1
ATOM 1378 C C . ILE A 1 178 ? -8.842 -0.003 19.981 1.00 93.25 178 ILE A C 1
ATOM 1380 O O . ILE A 1 178 ? -8.315 -0.190 21.073 1.00 93.25 178 ILE A O 1
ATOM 1384 N N . SER A 1 179 ? -8.521 1.042 19.215 1.00 91.44 179 SER A N 1
ATOM 1385 C CA . SER A 1 179 ? -7.531 2.034 19.625 1.00 91.44 179 SER A CA 1
ATOM 1386 C C . SER A 1 179 ? -7.938 2.760 20.909 1.00 91.44 179 SER A C 1
ATOM 1388 O O . SER A 1 179 ? -7.071 3.009 21.735 1.00 91.44 179 SER A O 1
ATOM 1390 N N . ALA A 1 180 ? -9.215 3.102 21.103 1.00 90.75 180 ALA A N 1
ATOM 1391 C CA . ALA A 1 180 ? -9.671 3.768 22.323 1.00 90.75 180 ALA A CA 1
ATOM 1392 C C . ALA A 1 180 ? -9.554 2.878 23.571 1.00 90.75 180 ALA A C 1
ATOM 1394 O O . ALA A 1 180 ? -9.202 3.395 24.624 1.00 90.75 180 ALA A O 1
ATOM 1395 N N . VAL A 1 181 ? -9.808 1.570 23.443 1.00 91.50 181 VAL A N 1
ATOM 1396 C CA . VAL A 1 181 ? -9.586 0.587 24.519 1.00 91.50 181 VAL A CA 1
ATOM 1397 C C . VAL A 1 181 ? -8.104 0.533 24.878 1.00 91.50 181 VAL A C 1
ATOM 1399 O O . VAL A 1 181 ? -7.743 0.646 26.037 1.00 91.50 181 VAL A O 1
ATOM 1402 N N . LEU A 1 182 ? -7.209 0.469 23.889 1.00 90.44 182 LEU A N 1
ATOM 1403 C CA . LEU A 1 182 ? -5.770 0.400 24.170 1.00 90.44 182 LEU A CA 1
ATOM 1404 C C . LEU A 1 182 ? -5.224 1.619 24.931 1.00 90.44 182 LEU A C 1
ATOM 1406 O O . LEU A 1 182 ? -4.301 1.452 25.718 1.00 90.44 182 LEU A O 1
ATOM 1410 N N . HIS A 1 183 ? -5.809 2.802 24.724 1.00 87.75 183 HIS A N 1
ATOM 1411 C CA . HIS A 1 183 ? -5.402 4.051 25.381 1.00 87.75 183 HIS A CA 1
ATOM 1412 C C . HIS A 1 183 ? -6.282 4.392 26.597 1.00 87.75 183 HIS A C 1
ATOM 1414 O O . HIS A 1 183 ? -6.273 5.526 27.072 1.00 87.75 183 HIS A O 1
ATOM 1420 N N . GLU A 1 184 ? -7.080 3.450 27.110 1.00 82.50 184 GLU A N 1
ATOM 1421 C CA . GLU A 1 184 ? -7.996 3.716 28.228 1.00 82.50 184 GLU A CA 1
ATOM 1422 C C . GLU A 1 184 ? -7.281 4.063 29.541 1.00 82.50 184 GLU A C 1
ATOM 1424 O O . GLU A 1 184 ? -7.861 4.728 30.398 1.00 82.50 184 GLU A O 1
ATOM 1429 N N . PHE A 1 185 ? -6.013 3.659 29.659 1.00 75.19 185 PHE A N 1
ATOM 1430 C CA . PHE A 1 185 ? -5.130 3.945 30.791 1.00 75.19 185 PHE A CA 1
ATOM 1431 C C . PHE A 1 185 ? -4.056 4.992 30.473 1.00 75.19 185 PHE A C 1
ATOM 1433 O O . PHE A 1 185 ? -3.279 5.351 31.357 1.00 75.19 185 PHE A O 1
ATOM 1440 N N . ASP A 1 186 ? -4.029 5.524 29.245 1.00 71.00 186 ASP A N 1
ATOM 1441 C CA . ASP A 1 186 ? -3.138 6.622 28.853 1.00 71.00 186 ASP A CA 1
ATOM 1442 C C . ASP A 1 186 ? -3.707 7.955 29.363 1.00 71.00 186 ASP A C 1
ATOM 1444 O O . ASP A 1 186 ? -3.985 8.901 28.625 1.00 71.00 186 ASP A O 1
ATOM 1448 N N . THR A 1 187 ? -3.929 8.036 30.670 1.00 47.59 187 THR A N 1
ATOM 1449 C CA . THR A 1 187 ? -4.224 9.286 31.358 1.00 47.59 187 THR A CA 1
ATOM 1450 C C . THR A 1 187 ? -2.925 10.062 31.552 1.00 47.59 187 THR A C 1
ATOM 1452 O O . THR A 1 187 ? -2.273 9.953 32.587 1.00 47.59 187 THR A O 1
ATOM 1455 N N . ALA A 1 188 ? -2.570 10.905 30.582 1.00 39.56 188 ALA A N 1
ATOM 1456 C CA . ALA A 1 188 ? -1.963 12.183 30.943 1.00 39.56 188 ALA A CA 1
ATOM 1457 C C . ALA A 1 188 ? -3.069 13.037 31.599 1.00 39.56 188 ALA A C 1
ATOM 1459 O O . ALA A 1 188 ? -4.204 13.024 31.109 1.00 39.56 188 ALA A O 1
ATOM 1460 N N . PRO A 1 189 ? -2.798 13.726 32.722 1.00 42.09 189 PRO A N 1
ATOM 1461 C CA . PRO A 1 189 ? -3.833 14.414 33.477 1.00 42.09 189 PRO A CA 1
ATOM 1462 C C . PRO A 1 189 ? -4.524 15.440 32.587 1.00 42.09 189 PRO A C 1
ATOM 1464 O O . PRO A 1 189 ? -3.875 16.163 31.828 1.00 42.09 189 PRO A O 1
ATOM 1467 N N . ALA A 1 190 ? -5.850 15.496 32.713 1.00 44.72 190 ALA A N 1
ATOM 1468 C CA . ALA A 1 190 ? -6.668 16.576 32.202 1.00 44.72 190 ALA A CA 1
ATOM 1469 C C . ALA A 1 190 ? -5.963 17.905 32.490 1.00 44.72 190 ALA A C 1
ATOM 1471 O O . ALA A 1 190 ? -5.865 18.334 33.641 1.00 44.72 190 ALA A O 1
ATOM 1472 N N . THR A 1 191 ? -5.449 18.554 31.446 1.00 40.50 191 THR A N 1
ATOM 1473 C CA . THR A 1 191 ? -5.165 19.978 31.518 1.00 40.50 191 THR A CA 1
ATOM 1474 C C . THR A 1 191 ? -6.508 20.612 31.828 1.00 40.50 191 THR A C 1
ATOM 1476 O O . THR A 1 191 ? -7.416 20.603 30.994 1.00 40.50 191 THR A O 1
ATOM 1479 N N . ALA A 1 192 ? -6.664 21.039 33.079 1.00 40.97 192 ALA A N 1
ATOM 1480 C CA . ALA A 1 192 ? -7.807 21.802 33.520 1.00 40.97 192 ALA A CA 1
ATOM 1481 C C . ALA A 1 192 ? -8.065 22.902 32.479 1.00 40.97 192 ALA A C 1
ATOM 1483 O O . ALA A 1 192 ? -7.106 23.556 32.049 1.00 40.97 192 ALA A O 1
ATOM 1484 N N . PRO A 1 193 ? -9.315 23.111 32.029 1.00 46.84 193 PRO A N 1
ATOM 1485 C CA . PRO A 1 193 ? -9.613 24.319 31.278 1.00 46.84 193 PRO A CA 1
ATOM 1486 C C . PRO A 1 193 ? -9.149 25.498 32.144 1.00 46.84 193 PRO A C 1
ATOM 1488 O O . PRO A 1 193 ? -9.422 25.477 33.350 1.00 46.84 193 PRO A O 1
ATOM 1491 N N . PRO A 1 194 ? -8.428 26.498 31.599 1.00 41.47 194 PRO A N 1
ATOM 1492 C CA . PRO A 1 194 ? -8.142 27.689 32.377 1.00 41.47 194 PRO A CA 1
ATOM 1493 C C . PRO A 1 194 ? -9.489 28.210 32.866 1.00 41.47 194 PRO A C 1
ATOM 1495 O O . PRO A 1 194 ? -10.412 28.413 32.068 1.00 41.47 194 PRO A O 1
ATOM 1498 N N . LEU A 1 195 ? -9.617 28.332 34.189 1.00 41.25 195 LEU A N 1
ATOM 1499 C CA . LEU A 1 195 ? -10.723 29.031 34.814 1.00 41.25 195 LEU A CA 1
ATOM 1500 C C . LEU A 1 195 ? -10.884 30.333 34.035 1.00 41.25 195 LEU A C 1
ATOM 1502 O O . LEU A 1 195 ? -9.967 31.151 33.983 1.00 41.25 195 LEU A O 1
ATOM 1506 N N . ARG A 1 196 ? -12.029 30.489 33.364 1.00 45.31 196 ARG A N 1
ATOM 1507 C CA . ARG A 1 196 ? -12.467 31.793 32.889 1.00 45.31 196 ARG A CA 1
ATOM 1508 C C . ARG A 1 196 ? -12.550 32.656 34.139 1.00 45.31 196 ARG A C 1
ATOM 1510 O O . ARG A 1 196 ? -13.531 32.554 34.875 1.00 45.31 196 ARG A O 1
ATOM 1517 N N . GLU A 1 197 ? -11.511 33.448 34.390 1.00 39.75 197 GLU A N 1
ATOM 1518 C CA . GLU A 1 197 ? -11.560 34.555 35.331 1.00 39.75 197 GLU A CA 1
ATOM 1519 C C . GLU A 1 197 ? -12.725 35.432 34.895 1.00 39.75 197 GLU A C 1
ATOM 1521 O O . GLU A 1 197 ? -12.663 36.222 33.952 1.00 39.75 197 GLU A O 1
ATOM 1526 N N . SER A 1 198 ? -13.847 35.204 35.564 1.00 49.69 198 SER A N 1
ATOM 1527 C CA . SER A 1 198 ? -14.988 36.086 35.547 1.00 49.69 198 SER A CA 1
ATOM 1528 C C . SER A 1 198 ? -14.525 37.325 36.290 1.00 49.69 198 SER A C 1
ATOM 1530 O O . SER A 1 198 ? -14.636 37.410 37.511 1.00 49.69 198 SER A O 1
ATOM 1532 N N . ALA A 1 199 ? -13.932 38.262 35.554 1.00 44.25 199 ALA A N 1
ATOM 1533 C CA . ALA A 1 199 ? -13.648 39.595 36.043 1.00 44.25 199 ALA A CA 1
ATOM 1534 C C . ALA A 1 199 ? -14.983 40.330 36.252 1.00 44.25 199 ALA A C 1
ATOM 1536 O O . ALA A 1 199 ? -15.365 41.208 35.481 1.00 44.25 199 ALA A O 1
ATOM 1537 N N . CYS A 1 200 ? -15.691 39.983 37.329 1.00 37.91 200 CYS A N 1
ATOM 1538 C CA . CYS A 1 200 ? -16.565 40.907 38.037 1.00 37.91 200 CYS A CA 1
ATOM 1539 C C . CYS A 1 200 ? -15.664 41.989 38.642 1.00 37.91 200 CYS A C 1
ATOM 1541 O O . CYS A 1 200 ? -15.317 41.956 39.820 1.00 37.91 200 CYS A O 1
ATOM 1543 N N . ARG A 1 201 ? -15.226 42.941 37.814 1.00 39.34 201 ARG A N 1
ATOM 1544 C CA . ARG A 1 201 ? -14.617 44.170 38.311 1.00 39.34 201 ARG A CA 1
ATOM 1545 C C . ARG A 1 201 ? -15.751 45.115 38.689 1.00 39.34 201 ARG A C 1
ATOM 1547 O O . ARG A 1 201 ? -16.203 45.927 37.890 1.00 39.34 201 ARG A O 1
ATOM 1554 N N . THR A 1 202 ? -16.206 44.984 39.926 1.00 44.88 202 THR A N 1
ATOM 1555 C CA . THR A 1 202 ? -16.913 46.052 40.623 1.00 44.88 202 THR A CA 1
ATOM 1556 C C . THR A 1 202 ? -15.926 47.204 40.805 1.00 44.88 202 THR A C 1
ATOM 1558 O O . THR A 1 202 ? -14.919 47.050 41.493 1.00 44.88 202 THR A O 1
ATOM 1561 N N . GLN A 1 203 ? -16.198 48.360 40.208 1.00 48.81 203 GLN A N 1
ATOM 1562 C CA . GLN A 1 203 ? -15.733 49.630 40.759 1.00 48.81 203 GLN A CA 1
ATOM 1563 C C . GLN A 1 203 ? -16.905 50.617 40.796 1.00 48.81 203 GLN A C 1
ATOM 1565 O O . GLN A 1 203 ? -17.630 50.733 39.805 1.00 48.81 203 GLN A O 1
ATOM 1570 N N . PRO A 1 204 ? -17.128 51.294 41.936 1.00 46.16 204 PRO A N 1
ATOM 1571 C CA . PRO A 1 204 ? -18.209 52.246 42.100 1.00 46.16 204 PRO A CA 1
ATOM 1572 C C . PRO A 1 204 ? -17.823 53.630 41.557 1.00 46.16 204 PRO A C 1
ATOM 1574 O O . PRO A 1 204 ? -16.776 54.178 41.877 1.00 46.16 204 PRO A O 1
ATOM 1577 N N . ASN A 1 205 ? -18.719 54.150 40.723 1.00 44.16 205 ASN A N 1
ATOM 1578 C CA . ASN A 1 205 ? -19.239 55.517 40.665 1.00 44.16 205 ASN A CA 1
ATOM 1579 C C . ASN A 1 205 ? -18.394 56.678 41.245 1.00 44.16 205 ASN A C 1
ATOM 1581 O O . ASN A 1 205 ? -18.305 56.828 42.460 1.00 44.16 205 ASN A O 1
ATOM 1585 N N . ALA A 1 206 ? -17.948 57.586 40.368 1.00 37.81 206 ALA A N 1
ATOM 1586 C CA . ALA A 1 206 ? -18.021 59.039 40.576 1.00 37.81 206 ALA A CA 1
ATOM 1587 C C . ALA A 1 206 ? -17.814 59.776 39.232 1.00 37.81 206 ALA A C 1
ATOM 1589 O O . ALA A 1 206 ? -16.710 59.877 38.708 1.00 37.81 206 ALA A O 1
ATOM 1590 N N . SER A 1 207 ? -18.916 60.252 38.660 1.00 42.31 207 SER A N 1
ATOM 1591 C CA . SER A 1 207 ? -19.001 61.332 37.656 1.00 42.31 207 SER A CA 1
ATOM 1592 C C . SER A 1 207 ? -19.203 62.680 38.387 1.00 42.31 207 SER A C 1
ATOM 1594 O O . SER A 1 207 ? -19.502 62.621 39.583 1.00 42.31 207 SER A O 1
ATOM 1596 N N . PRO A 1 208 ? -19.283 63.871 37.742 1.00 62.25 208 PRO A N 1
ATOM 1597 C CA . PRO A 1 208 ? -18.792 64.413 36.447 1.00 62.25 208 PRO A CA 1
ATOM 1598 C C . PRO A 1 208 ? -18.141 65.829 36.730 1.00 62.25 208 PRO A C 1
ATOM 1600 O O . PRO A 1 208 ? -17.597 65.946 37.827 1.00 62.25 208 PRO A O 1
ATOM 1603 N N . PRO A 1 209 ? -18.177 66.935 35.922 1.00 55.00 209 PRO A N 1
ATOM 1604 C CA . PRO A 1 209 ? -18.758 67.155 34.586 1.00 55.00 209 PRO A CA 1
ATOM 1605 C C . PRO A 1 209 ? -18.063 68.147 33.599 1.00 55.00 209 PRO A C 1
ATOM 1607 O O . PRO A 1 209 ? -17.123 68.853 33.933 1.00 55.00 209 PRO A O 1
ATOM 1610 N N . HIS A 1 210 ? -18.682 68.232 32.404 1.00 40.25 210 HIS A N 1
ATOM 1611 C CA . HIS A 1 210 ? -18.823 69.380 31.477 1.00 40.25 210 HIS A CA 1
ATOM 1612 C C . HIS A 1 210 ? -17.613 69.886 30.654 1.00 40.25 210 HIS A C 1
ATOM 1614 O O . HIS A 1 210 ? -16.676 70.446 31.199 1.00 40.25 210 HIS A O 1
ATOM 1620 N N . LEU A 1 211 ? -17.698 69.832 29.310 1.00 42.22 211 LEU A N 1
ATOM 1621 C CA . LEU A 1 211 ? -18.169 70.924 28.422 1.00 42.22 211 LEU A CA 1
ATOM 1622 C C . LEU A 1 211 ? -17.919 70.611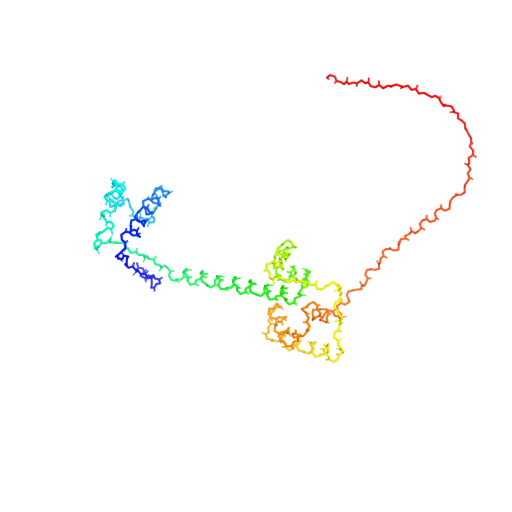 26.919 1.00 42.22 211 LEU A C 1
ATOM 1624 O O . LEU A 1 211 ? -16.816 70.267 26.521 1.00 42.22 211 LEU A O 1
ATOM 1628 N N . SER A 1 212 ? -18.986 70.777 26.126 1.00 41.38 212 SER A N 1
ATOM 1629 C CA . SER A 1 212 ? -19.079 71.361 24.769 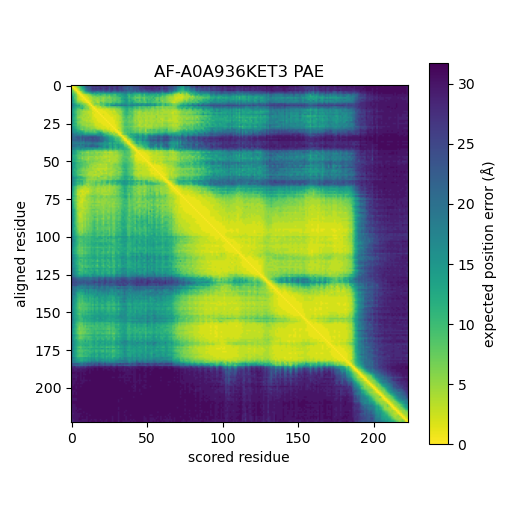1.00 41.38 212 SER A CA 1
ATOM 1630 C C . SER A 1 212 ? -18.127 70.960 23.616 1.00 41.38 212 SER A C 1
ATOM 1632 O O . SER A 1 212 ? -16.977 71.366 23.583 1.00 41.38 212 SER A O 1
ATOM 1634 N N . SER A 1 213 ? -18.697 70.260 22.614 1.00 43.44 213 SER A N 1
ATOM 1635 C CA . SER A 1 213 ? -18.911 70.652 21.187 1.00 43.44 213 SER A CA 1
ATOM 1636 C C . SER A 1 213 ? -17.955 71.635 20.457 1.00 43.44 213 SER A C 1
ATOM 1638 O O . SER A 1 213 ? -17.494 72.575 21.094 1.00 43.44 213 SER A O 1
ATOM 1640 N N . PRO A 1 214 ? -17.911 71.684 19.092 1.00 55.53 214 PRO A N 1
ATOM 1641 C CA . PRO A 1 214 ? -18.199 70.686 18.038 1.00 55.53 214 PRO A CA 1
ATOM 1642 C C . PRO A 1 214 ? -17.184 70.795 16.827 1.00 55.53 214 PRO A C 1
ATOM 1644 O O . PRO A 1 214 ? -15.997 70.903 17.119 1.00 55.53 214 PRO A O 1
ATOM 1647 N N . PRO A 1 215 ? -17.516 70.678 15.506 1.00 56.44 215 PRO A N 1
ATOM 1648 C CA . PRO A 1 215 ? -16.737 69.883 14.537 1.00 56.44 215 PRO A CA 1
ATOM 1649 C C . PRO A 1 215 ? -15.960 70.713 13.481 1.00 56.44 215 PRO A C 1
ATOM 1651 O O . PRO A 1 215 ? -16.223 71.895 13.285 1.00 56.44 215 PRO A O 1
ATOM 1654 N N . GLY A 1 216 ? -15.038 70.088 12.735 1.00 43.72 216 GLY A N 1
ATOM 1655 C CA . GLY A 1 216 ? -14.292 70.772 11.667 1.00 43.72 216 GLY A CA 1
ATOM 1656 C C . GLY A 1 216 ? -13.580 69.838 10.686 1.00 43.72 216 GLY A C 1
ATOM 1657 O O . GLY A 1 216 ? -12.460 69.427 10.943 1.00 43.72 216 GLY A O 1
ATOM 1658 N N . GLU A 1 217 ? -14.297 69.527 9.605 1.00 46.50 217 GLU A N 1
ATOM 1659 C CA . GLU A 1 217 ? -13.912 69.273 8.202 1.00 46.50 217 GLU A CA 1
ATOM 1660 C C . GLU A 1 217 ? -12.671 68.462 7.736 1.00 46.50 217 GLU A C 1
ATOM 1662 O O . GLU A 1 217 ? -11.660 68.336 8.421 1.00 46.50 217 GLU A O 1
ATOM 1667 N N . PRO A 1 218 ? -12.751 67.891 6.507 1.00 57.41 218 PRO A N 1
ATOM 1668 C CA . PRO A 1 218 ? -11.876 66.828 6.028 1.00 57.41 218 PRO A CA 1
ATOM 1669 C C . PRO A 1 218 ? -10.868 67.259 4.944 1.00 57.41 218 PRO A C 1
ATOM 1671 O O . PRO A 1 218 ? -11.096 68.169 4.158 1.00 57.41 218 PRO A O 1
ATOM 1674 N N . GLY A 1 219 ? -9.827 66.435 4.794 1.00 45.97 219 GLY A N 1
ATOM 1675 C CA . GLY A 1 219 ? -9.313 66.030 3.483 1.00 45.97 219 GLY A CA 1
ATOM 1676 C C . GLY A 1 219 ? -8.298 66.948 2.805 1.00 45.97 219 GLY A C 1
ATOM 1677 O O . GLY A 1 219 ? -8.666 67.915 2.154 1.00 45.97 219 GLY A O 1
ATOM 1678 N N . HIS A 1 220 ? -7.033 66.517 2.773 1.00 48.66 220 HIS A N 1
ATOM 1679 C CA . HIS A 1 220 ? -6.108 66.847 1.686 1.00 48.66 220 HIS A CA 1
ATOM 1680 C C . HIS A 1 220 ? -5.354 65.592 1.228 1.00 48.66 220 HIS A C 1
ATOM 1682 O O . HIS A 1 220 ? -4.580 64.988 1.973 1.00 48.66 220 HIS A O 1
ATOM 1688 N N . ARG A 1 221 ? -5.631 65.201 -0.024 1.00 47.66 221 ARG A N 1
ATOM 1689 C CA . ARG A 1 221 ? -4.830 64.275 -0.830 1.00 47.66 221 ARG A CA 1
ATOM 1690 C C . ARG A 1 221 ? -3.460 64.903 -1.065 1.00 47.66 221 ARG A C 1
ATOM 1692 O O . ARG A 1 221 ? -3.373 66.076 -1.410 1.00 47.66 221 ARG A O 1
ATOM 1699 N N . ARG A 1 222 ? -2.413 64.099 -0.909 1.00 54.06 222 ARG A N 1
ATOM 1700 C CA . ARG A 1 222 ? -1.068 64.424 -1.378 1.00 54.06 222 ARG A CA 1
ATOM 1701 C C . ARG A 1 222 ? -0.966 64.084 -2.863 1.00 54.06 222 ARG A C 1
ATOM 1703 O O . ARG A 1 222 ? -1.433 63.019 -3.272 1.00 54.06 222 ARG A O 1
ATOM 1710 N N . SER A 1 223 ? -0.401 65.022 -3.614 1.00 59.41 223 SER A N 1
ATOM 1711 C CA . SER A 1 223 ? 0.223 64.809 -4.920 1.00 59.41 223 SER A CA 1
ATOM 1712 C C . SER A 1 223 ? 1.497 63.982 -4.791 1.00 59.41 223 SER A C 1
ATOM 1714 O O . SER A 1 223 ? 2.097 64.007 -3.689 1.00 59.41 223 SER A O 1
#

pLDDT: mean 77.29, std 18.47, range [37.81, 96.19]

Sequence (223 aa):
MTTSDDSIVLPISGDPPLVGALLLRVIALGDERGSTPAFGAPCATLAALRALSPLETWRLSGMRKSGLALVIDTRQLADNLRALRHSNEEAALAAYFVSHGASRGMLHQLFHLSHNAITRQRRRLGVRLGQGRPPLPDLATRDAIHRRWADLGRHESDLRRRLQQLHHQFAAYPLVVISAVLHEFDTAPATAPPLRESACRTQPNASPPHLSSPPGEPGHRRS

Foldseek 3Di:
DDPPPQKDKAFDFDDLVVLLVVLVVVLVVCVVVPDDCPVPDDDVVSVVSNPDDSVVSSVLSPDRHVVDIDIDRRVVVVVVVVVVVVVVVLVVLLLVLLQLDHDPVRSCVQNVDDPVRSVVSCVVVVNDDDPDDDDADDPVVLVVLVVQLVVLVVPDPRPSVSLVVSCVVVVVHGSNNSVCSVCVVVDPDPPPDPPPPPPPPDDDDDDDDDDDDDDDDDDDDDD

Radius of gyration: 35.72 Å; Cα contacts (8 Å, |Δi|>4): 133; chains: 1; bounding box: 58×84×87 Å

Mean predicted aligned error: 15.27 Å

Secondary structure (DSSP, 8-state):
----TTEEEEE--S-HHHHHHHHHHHHHHHHHTTT-TTS-S--HHHHHHHTS-HHHHHHHHTSS----EEEEEHHHHHHHHHHHHHHHHHHHHHHHHHHTT--HHHHHHHH---HHHHHHHHHHTT--PPSSPPPPPPHHHHHHHHHHHHHHTTT---HHHHHHHHHHHSTTS-HHHHHHHHTTT--------------------------------------